Protein AF-A0A925XST5-F1 (afdb_monomer_lite)

Sequence (350 aa):
MLTAPPLGTVAAEIPPAPELFARYHQALQGLKLPGELRYTQQIQIVGWQEGIAVADFHFRTDGSWEANVIETDRFHRLESSQVTFVDHGDRLRMYSEYIEHPERLAPQVTIELDATPETYTAGRVERIELAGEPVYHLRLSPKRDGQLRELWLDTQTALPRRVRLSLSGVWGVANGTLDFQPLAGSNGEMYWLPLRTRMEIRMNFWIPLGFTRRVFNGPIDIGSRYSDYRTGADASAPLPTVPNVVNAPPVVGIPTPEQTQSPSASLGKPLELSISTQTSNSVLSDRIAQFNLTKPDLSDPKTHINIFTTLKLGGANLLLYTFRFNSKQTLVPLEPANTQGDAIKLFELK

Structure (mmCIF, N/CA/C/O backbone):
data_AF-A0A925XST5-F1
#
_entry.id   AF-A0A925XST5-F1
#
loop_
_atom_site.group_PDB
_atom_site.id
_atom_site.type_symbol
_atom_site.label_atom_id
_atom_site.label_alt_id
_atom_site.label_comp_id
_atom_site.label_asym_id
_atom_site.label_entity_id
_atom_site.label_seq_id
_atom_site.pdbx_PDB_ins_code
_atom_site.Cartn_x
_atom_site.Cartn_y
_atom_site.Cartn_z
_atom_site.occupancy
_atom_site.B_iso_or_equiv
_atom_site.auth_seq_id
_atom_site.auth_comp_id
_atom_site.auth_asym_id
_atom_site.auth_atom_id
_atom_site.pdbx_PDB_model_num
ATOM 1 N N . MET A 1 1 ? -37.401 20.414 49.412 1.00 38.25 1 MET A N 1
ATOM 2 C CA . MET A 1 1 ? -36.640 20.587 48.157 1.00 38.25 1 MET A CA 1
ATOM 3 C C . MET A 1 1 ? -35.493 19.592 48.177 1.00 38.25 1 MET A C 1
ATOM 5 O O . MET A 1 1 ? -34.597 19.751 48.990 1.00 38.25 1 MET A O 1
ATOM 9 N N . LEU A 1 2 ? -35.578 18.531 47.376 1.00 34.09 2 LEU A N 1
ATOM 10 C CA . LEU A 1 2 ? -34.502 17.555 47.183 1.00 34.09 2 LEU A CA 1
ATOM 11 C C . LEU A 1 2 ? -33.807 17.917 45.870 1.00 34.09 2 LEU A C 1
ATOM 13 O O . LEU A 1 2 ? -34.412 17.826 44.806 1.00 34.09 2 LEU A O 1
ATOM 17 N N . THR A 1 3 ? -32.573 18.399 45.958 1.00 40.25 3 THR A N 1
ATOM 18 C CA . THR A 1 3 ? -31.704 18.635 44.804 1.00 40.25 3 THR A CA 1
ATOM 19 C C . THR A 1 3 ? -31.235 17.293 44.256 1.00 40.25 3 THR A C 1
ATOM 21 O O . THR A 1 3 ? -30.593 16.526 44.972 1.00 40.25 3 THR A O 1
ATOM 24 N N . ALA A 1 4 ? -31.568 17.008 42.997 1.00 39.84 4 ALA A N 1
ATOM 25 C CA . ALA A 1 4 ? -30.997 15.886 42.264 1.00 39.84 4 ALA A CA 1
ATOM 26 C C . ALA A 1 4 ? -29.468 16.063 42.155 1.00 39.84 4 ALA A C 1
ATOM 28 O O . ALA A 1 4 ? -29.009 17.192 41.953 1.00 39.84 4 ALA A O 1
ATOM 29 N N . PRO A 1 5 ? -28.668 14.990 42.295 1.00 43.12 5 PRO A N 1
ATOM 30 C CA . PRO A 1 5 ? -27.233 15.078 42.077 1.00 43.12 5 PRO A CA 1
ATOM 31 C C . PRO A 1 5 ? -26.952 15.359 40.591 1.00 43.12 5 PRO A C 1
ATOM 33 O O . PRO A 1 5 ? -27.726 14.931 39.728 1.00 43.12 5 PRO A O 1
ATOM 36 N N . PRO A 1 6 ? -25.864 16.077 40.266 1.00 46.69 6 PRO A N 1
ATOM 37 C CA . PRO A 1 6 ? -25.480 16.296 38.881 1.00 46.69 6 PRO A CA 1
ATOM 38 C C . PRO A 1 6 ? -25.162 14.948 38.226 1.00 46.69 6 PRO A C 1
ATOM 40 O O . PRO A 1 6 ? -24.454 14.119 38.800 1.00 46.69 6 PRO A O 1
ATOM 43 N N . LEU A 1 7 ? -25.693 14.739 37.019 1.00 40.75 7 LEU A N 1
ATOM 44 C CA . LEU A 1 7 ? -25.276 13.675 36.110 1.00 40.75 7 LEU A CA 1
ATOM 45 C C . LEU A 1 7 ? -23.782 13.859 35.833 1.00 40.75 7 LEU A C 1
ATOM 47 O O . LEU A 1 7 ? -23.390 14.642 34.971 1.00 40.75 7 LEU A O 1
ATOM 51 N N . GLY A 1 8 ? -22.948 13.167 36.606 1.00 36.38 8 GLY A N 1
ATOM 52 C CA . GLY A 1 8 ? -21.546 13.002 36.278 1.00 36.38 8 GLY A CA 1
ATOM 53 C C . GLY A 1 8 ? -21.473 12.321 34.921 1.00 36.38 8 GLY A C 1
ATOM 54 O O . GLY A 1 8 ? -21.920 11.185 34.765 1.00 36.38 8 GLY A O 1
ATOM 55 N N . THR A 1 9 ? -20.938 13.022 33.929 1.00 38.44 9 THR A N 1
ATOM 56 C CA . THR A 1 9 ? -20.410 12.409 32.719 1.00 38.44 9 THR A CA 1
ATOM 57 C C . THR A 1 9 ? -19.349 11.411 33.163 1.00 38.44 9 THR A C 1
ATOM 59 O O . THR A 1 9 ? -18.224 11.784 33.490 1.00 38.44 9 THR A O 1
ATOM 62 N N . VAL A 1 10 ? -19.722 10.133 33.245 1.00 41.03 10 VAL A N 1
ATOM 63 C CA . VAL A 1 10 ? -18.762 9.045 33.417 1.00 41.03 10 VAL A CA 1
ATOM 64 C C . VAL A 1 10 ? -17.827 9.147 32.220 1.00 41.03 10 VAL A C 1
ATOM 66 O O . VAL A 1 10 ? -18.238 8.906 31.084 1.00 41.03 10 VAL A O 1
ATOM 69 N N . ALA A 1 11 ? -16.597 9.605 32.451 1.00 51.44 11 ALA A N 1
ATOM 70 C CA . ALA A 1 11 ? -15.561 9.554 31.437 1.00 51.44 11 ALA A CA 1
ATOM 71 C C . ALA A 1 11 ? -15.469 8.091 30.999 1.00 51.44 11 ALA A C 1
ATOM 73 O O . ALA A 1 11 ? -15.153 7.235 31.823 1.00 51.44 11 ALA A O 1
ATOM 74 N N . ALA A 1 12 ? -15.846 7.795 29.749 1.00 60.97 12 ALA A N 1
ATOM 75 C CA . ALA A 1 12 ? -15.831 6.421 29.265 1.00 60.97 12 ALA A CA 1
ATOM 76 C C . ALA A 1 12 ? -14.419 5.862 29.465 1.00 60.97 12 ALA A C 1
ATOM 78 O O . ALA A 1 12 ? -13.448 6.449 28.971 1.00 60.97 12 ALA A O 1
ATOM 79 N N . GLU A 1 13 ? -14.329 4.790 30.247 1.00 79.50 13 GLU A N 1
ATOM 80 C CA . GLU A 1 13 ? -13.072 4.166 30.633 1.00 79.50 13 GLU A CA 1
ATOM 81 C C . GLU A 1 13 ? -12.295 3.760 29.375 1.00 79.50 13 GLU A C 1
ATOM 83 O O . GLU A 1 13 ? -12.870 3.276 28.397 1.00 79.50 13 GLU A O 1
ATOM 88 N N . ILE A 1 14 ? -10.989 4.036 29.361 1.00 87.25 14 ILE A N 1
ATOM 89 C CA . ILE A 1 14 ? -10.125 3.665 28.239 1.00 87.25 14 ILE A CA 1
ATOM 90 C C . ILE A 1 14 ? -9.909 2.149 28.328 1.00 87.25 14 ILE A C 1
ATOM 92 O O . ILE A 1 14 ? -9.321 1.707 29.318 1.00 87.25 14 ILE A O 1
ATOM 96 N N . PRO A 1 15 ? -10.340 1.351 27.331 1.00 89.00 15 PRO A N 1
ATOM 97 C CA . PRO A 1 15 ? -10.184 -0.093 27.400 1.00 89.00 15 PRO A CA 1
ATOM 98 C C . PRO A 1 15 ? -8.699 -0.481 27.422 1.00 89.00 15 PRO A C 1
ATOM 100 O O . PRO A 1 15 ? -7.873 0.179 26.775 1.00 89.00 15 PRO A O 1
ATOM 103 N N . PRO A 1 16 ? -8.326 -1.553 28.138 1.00 90.44 16 PRO A N 1
ATOM 104 C CA . PRO A 1 16 ? -6.952 -2.027 28.160 1.00 90.44 16 PRO A CA 1
ATOM 105 C C . PRO A 1 16 ? -6.524 -2.535 26.774 1.00 90.44 16 PRO A C 1
ATOM 107 O O . PRO A 1 16 ? -7.324 -3.052 25.994 1.00 90.44 16 PRO A O 1
ATOM 110 N N . ALA A 1 17 ? -5.227 -2.434 26.467 1.00 91.06 17 ALA A N 1
ATOM 111 C CA . ALA A 1 17 ? -4.702 -2.772 25.141 1.00 91.06 17 ALA A CA 1
ATOM 112 C C . ALA A 1 17 ? -5.041 -4.195 24.635 1.00 91.06 17 ALA A C 1
ATOM 114 O O . ALA A 1 17 ? -5.360 -4.314 23.454 1.00 91.06 17 ALA A O 1
ATOM 115 N N . PRO A 1 18 ? -5.025 -5.267 25.460 1.00 91.62 18 PRO A N 1
ATOM 116 C CA . PRO A 1 18 ? -5.422 -6.602 25.001 1.00 91.62 18 PRO A CA 1
ATOM 117 C C . PRO A 1 18 ? -6.865 -6.668 24.488 1.00 91.62 18 PRO A C 1
ATOM 119 O O . PRO A 1 18 ? -7.131 -7.340 23.495 1.00 91.62 18 PRO A O 1
ATOM 122 N N . GLU A 1 19 ? -7.784 -5.938 25.124 1.00 92.75 19 GLU A N 1
ATOM 123 C CA . GLU A 1 19 ? -9.177 -5.857 24.678 1.00 92.75 19 GLU A CA 1
ATOM 124 C C . GLU A 1 19 ? -9.282 -5.108 23.343 1.00 92.75 19 GLU A C 1
ATOM 126 O O . GLU A 1 19 ? -9.975 -5.557 22.430 1.00 92.75 19 GLU A O 1
ATOM 131 N N . LEU A 1 20 ? -8.543 -4.002 23.188 1.00 93.56 20 LEU A N 1
ATOM 132 C CA . LEU A 1 20 ? -8.504 -3.256 21.927 1.00 93.56 20 LEU A CA 1
ATOM 133 C C . LEU A 1 20 ? -7.899 -4.069 20.785 1.00 93.56 20 LEU A C 1
ATOM 135 O O . LEU A 1 20 ? -8.430 -4.010 19.681 1.00 93.56 20 LEU A O 1
ATOM 139 N N . PHE A 1 21 ? -6.848 -4.855 21.035 1.00 94.44 21 PHE A N 1
ATOM 140 C CA . PHE A 1 21 ? -6.313 -5.775 20.031 1.00 94.44 21 PHE A CA 1
ATOM 141 C C . PHE A 1 21 ? -7.355 -6.806 19.596 1.00 94.44 21 PHE A C 1
ATOM 143 O O . PHE A 1 21 ? -7.518 -7.024 18.400 1.00 94.44 21 PHE A O 1
ATOM 150 N N . ALA A 1 22 ? -8.094 -7.406 20.536 1.00 94.06 22 ALA A N 1
ATOM 151 C CA . ALA A 1 22 ? -9.135 -8.378 20.204 1.00 94.06 22 ALA A CA 1
ATOM 152 C C . ALA A 1 22 ? -10.260 -7.748 19.363 1.00 94.06 22 ALA A C 1
ATOM 154 O O . ALA A 1 22 ? -10.636 -8.297 18.326 1.00 94.06 22 ALA A O 1
ATOM 155 N N . ARG A 1 23 ? -10.747 -6.564 19.763 1.00 95.12 23 ARG A N 1
ATOM 156 C CA . ARG A 1 23 ? -11.761 -5.807 19.009 1.00 95.12 23 ARG A CA 1
ATOM 157 C C . ARG A 1 23 ? -11.262 -5.416 17.617 1.00 95.12 23 ARG A C 1
ATOM 159 O O . ARG A 1 23 ? -11.993 -5.585 16.647 1.00 95.12 23 ARG A O 1
ATOM 166 N N . TYR A 1 24 ? -10.027 -4.927 17.517 1.00 94.69 24 TYR A N 1
ATOM 167 C CA . TYR A 1 24 ? -9.393 -4.542 16.256 1.00 94.69 24 TYR A CA 1
ATOM 168 C C . TYR A 1 24 ? -9.246 -5.725 15.302 1.00 94.69 24 TYR A C 1
ATOM 170 O O . TYR A 1 24 ? -9.678 -5.646 14.155 1.00 94.69 24 TYR A O 1
ATOM 178 N N . HIS A 1 25 ? -8.680 -6.831 15.788 1.00 93.19 25 HIS A N 1
ATOM 179 C CA . HIS A 1 25 ? -8.493 -8.045 15.004 1.00 93.19 25 HIS A CA 1
ATOM 180 C C . HIS A 1 25 ? -9.837 -8.560 14.479 1.00 93.19 25 HIS A C 1
ATOM 182 O O . HIS A 1 25 ? -9.991 -8.782 13.281 1.00 93.19 25 HIS A O 1
ATOM 188 N N . GLN A 1 26 ? -10.851 -8.655 15.345 1.00 92.75 26 GLN A N 1
ATOM 189 C CA . GLN A 1 26 ? -12.195 -9.059 14.936 1.00 92.75 26 GLN A CA 1
ATOM 190 C C . GLN A 1 26 ? -12.791 -8.115 13.879 1.00 92.75 26 GLN A C 1
ATOM 192 O O . GLN A 1 26 ? -13.367 -8.583 12.896 1.00 92.75 26 GLN A O 1
ATOM 197 N N . ALA A 1 27 ? -12.642 -6.799 14.058 1.00 92.25 27 ALA A N 1
ATOM 198 C CA . ALA A 1 27 ? -13.142 -5.807 13.112 1.00 92.25 27 ALA A CA 1
ATOM 199 C C . ALA A 1 27 ? -12.448 -5.918 11.744 1.00 92.25 27 ALA A C 1
ATOM 201 O O . ALA A 1 27 ? -13.127 -5.914 10.718 1.00 92.25 27 ALA A O 1
ATOM 202 N N . LEU A 1 28 ? -11.120 -6.088 11.719 1.00 91.00 28 LEU A N 1
ATOM 203 C CA . LEU A 1 28 ? -10.352 -6.295 10.489 1.00 91.00 28 LEU A CA 1
ATOM 204 C C . LEU A 1 28 ? -10.748 -7.579 9.754 1.00 91.00 28 LEU A C 1
ATOM 206 O O . LEU A 1 28 ? -10.912 -7.546 8.537 1.00 91.00 28 LEU A O 1
ATOM 210 N N . GLN A 1 29 ? -10.914 -8.696 10.468 1.00 89.19 29 GLN A N 1
ATOM 211 C CA . GLN A 1 29 ? -11.327 -9.972 9.868 1.00 89.19 29 GLN A CA 1
ATOM 212 C C . GLN A 1 29 ? -12.753 -9.907 9.295 1.00 89.19 29 GLN A C 1
ATOM 214 O O . GLN A 1 29 ? -13.080 -10.624 8.352 1.00 89.19 29 GLN A O 1
ATOM 219 N N . GLY A 1 30 ? -13.597 -9.023 9.838 1.00 87.00 30 GLY A N 1
ATOM 220 C CA . GLY A 1 30 ? -14.940 -8.751 9.330 1.00 87.00 30 GLY A CA 1
ATOM 221 C C . GLY A 1 30 ? -14.990 -7.860 8.084 1.00 87.00 30 GLY A C 1
ATOM 222 O O . GLY A 1 30 ? -16.061 -7.740 7.483 1.00 87.00 30 GLY A O 1
ATOM 223 N N . LEU A 1 31 ? -13.874 -7.236 7.680 1.00 85.25 31 LEU A N 1
ATOM 224 C CA . LEU A 1 31 ? -13.846 -6.380 6.497 1.00 85.25 31 LEU A CA 1
ATOM 225 C C . LEU A 1 31 ? -14.040 -7.202 5.225 1.00 85.25 31 LEU A C 1
ATOM 227 O O . LEU A 1 31 ? -13.347 -8.186 4.965 1.00 85.25 31 LEU A O 1
ATOM 231 N N . LYS A 1 32 ? -14.968 -6.736 4.395 1.00 77.19 32 LYS A N 1
ATOM 232 C CA . LYS A 1 32 ? -15.167 -7.225 3.033 1.00 77.19 32 LYS A CA 1
ATOM 233 C C . LYS A 1 32 ? -14.679 -6.171 2.054 1.00 77.19 32 LYS A C 1
ATOM 235 O O . LYS A 1 32 ? -14.820 -4.976 2.310 1.00 77.19 32 LYS A O 1
ATOM 240 N N . LEU A 1 33 ? -14.150 -6.617 0.921 1.00 73.81 33 LEU A N 1
ATOM 241 C CA . LEU A 1 33 ? -14.012 -5.747 -0.239 1.00 73.81 33 LEU A CA 1
ATOM 242 C C . LEU A 1 33 ? -15.322 -5.745 -1.040 1.00 73.81 33 LEU A C 1
ATOM 244 O O . LEU A 1 33 ? -16.010 -6.771 -1.078 1.00 73.81 33 LEU A O 1
ATOM 248 N N . PRO A 1 34 ? -15.666 -4.624 -1.695 1.00 71.56 34 PRO A N 1
ATOM 249 C CA . PRO A 1 34 ? -16.713 -4.606 -2.712 1.00 71.56 34 PRO A CA 1
ATOM 250 C C . PRO A 1 34 ? -16.414 -5.655 -3.794 1.00 71.56 34 PRO A C 1
ATOM 252 O O . PRO A 1 34 ? -15.260 -5.814 -4.189 1.00 71.56 34 PRO A O 1
ATOM 255 N N . GLY A 1 35 ? -17.434 -6.377 -4.272 1.00 71.94 35 GLY A N 1
ATOM 256 C CA . GLY A 1 35 ? -17.240 -7.469 -5.240 1.00 71.94 35 GLY A CA 1
ATOM 257 C C . GLY A 1 35 ? -16.677 -7.013 -6.594 1.00 71.94 35 GLY A C 1
ATOM 258 O O . GLY A 1 35 ? -15.816 -7.680 -7.157 1.00 71.94 35 GLY A O 1
ATOM 259 N N . GLU A 1 36 ? -17.136 -5.865 -7.094 1.00 77.75 36 GLU A N 1
ATOM 260 C CA . GLU A 1 36 ? -16.488 -5.120 -8.179 1.00 77.75 36 GLU A CA 1
ATOM 261 C C . GLU A 1 36 ? -16.188 -3.722 -7.652 1.00 77.75 36 GLU A C 1
ATOM 263 O O . GLU A 1 36 ? -17.041 -3.097 -7.018 1.00 77.75 36 GLU A O 1
ATOM 268 N N . LEU A 1 37 ? -14.975 -3.236 -7.896 1.00 79.00 37 LEU A N 1
ATOM 269 C CA . LEU A 1 37 ? -14.512 -1.973 -7.337 1.00 79.00 37 LEU A CA 1
ATOM 270 C C . LEU A 1 37 ? -13.886 -1.123 -8.429 1.00 79.00 37 LEU A C 1
ATOM 272 O O . LEU A 1 37 ? -12.978 -1.565 -9.137 1.00 79.00 37 LEU A O 1
ATOM 276 N N . ARG A 1 38 ? -14.346 0.124 -8.523 1.00 84.56 38 ARG A N 1
ATOM 277 C CA . ARG A 1 38 ? -13.662 1.167 -9.277 1.00 84.56 38 ARG A CA 1
ATOM 278 C C . ARG A 1 38 ? -13.121 2.205 -8.329 1.00 84.56 38 ARG A C 1
ATOM 280 O O . ARG A 1 38 ? -13.807 2.625 -7.397 1.00 84.56 38 ARG A O 1
ATOM 287 N N . TYR A 1 39 ? -11.900 2.642 -8.580 1.00 85.19 39 TYR A N 1
ATOM 288 C CA . TYR A 1 39 ? -11.380 3.793 -7.872 1.00 85.19 39 TYR A CA 1
ATOM 289 C C . TYR A 1 39 ? -10.418 4.582 -8.742 1.00 85.19 39 TYR A C 1
ATOM 291 O O . TYR A 1 39 ? -9.704 4.032 -9.576 1.00 85.19 39 TYR A O 1
ATOM 299 N N . THR A 1 40 ? -10.398 5.883 -8.505 1.00 86.88 40 THR A N 1
ATOM 300 C CA . THR A 1 40 ? -9.465 6.823 -9.114 1.00 86.88 40 THR A CA 1
ATOM 301 C C . THR A 1 40 ? -8.439 7.220 -8.062 1.00 86.88 40 THR A C 1
ATOM 303 O O . THR A 1 40 ? -8.814 7.582 -6.945 1.00 86.88 40 THR A O 1
ATOM 306 N N . GLN A 1 41 ? -7.156 7.190 -8.409 1.00 88.44 41 GLN A N 1
ATOM 307 C CA . GLN A 1 41 ? -6.080 7.739 -7.582 1.00 88.44 41 GLN A CA 1
ATOM 308 C C . GLN A 1 41 ? -5.492 8.967 -8.250 1.00 88.44 41 GLN A C 1
ATOM 310 O O . GLN A 1 41 ? -5.178 8.927 -9.434 1.00 88.44 41 GLN A O 1
ATOM 315 N N . GLN A 1 42 ? -5.301 10.028 -7.476 1.00 89.12 42 GLN A N 1
ATOM 316 C CA . GLN A 1 42 ? -4.419 11.129 -7.823 1.00 89.12 42 GLN A CA 1
ATOM 317 C C . GLN A 1 42 ? -3.155 11.005 -6.981 1.00 89.12 42 GLN A C 1
ATOM 319 O O . GLN A 1 42 ? -3.210 10.986 -5.752 1.00 89.12 42 GLN A O 1
ATOM 324 N N . ILE A 1 43 ? -2.018 10.930 -7.653 1.00 87.25 43 ILE A N 1
ATOM 325 C CA . ILE A 1 43 ? -0.704 10.748 -7.052 1.00 87.25 43 ILE A CA 1
ATOM 326 C C . ILE A 1 43 ? 0.088 12.019 -7.307 1.00 87.25 43 ILE A C 1
ATOM 328 O O . ILE A 1 43 ? 0.228 12.433 -8.456 1.00 87.25 43 ILE A O 1
ATOM 332 N N . GLN A 1 44 ? 0.623 12.616 -6.250 1.00 85.88 44 GLN A N 1
ATOM 333 C CA . GLN A 1 44 ? 1.625 13.666 -6.323 1.00 85.88 44 GLN A CA 1
ATOM 334 C C . GLN A 1 44 ? 2.947 13.118 -5.802 1.00 85.88 44 GLN A C 1
ATOM 336 O O . GLN A 1 44 ? 3.033 12.593 -4.690 1.00 85.88 44 GLN A O 1
ATOM 341 N N . ILE A 1 45 ? 3.981 13.269 -6.616 1.00 78.31 45 ILE A N 1
ATOM 342 C CA . ILE A 1 45 ? 5.348 12.894 -6.275 1.00 78.31 45 ILE A CA 1
ATOM 343 C C . ILE A 1 45 ? 6.135 14.191 -6.170 1.00 78.31 45 ILE A C 1
ATOM 345 O O . ILE A 1 45 ? 6.046 15.039 -7.062 1.00 78.31 45 ILE A O 1
ATOM 349 N N . VAL A 1 46 ? 6.865 14.357 -5.073 1.00 74.44 46 VAL A N 1
ATOM 350 C CA . VAL A 1 46 ? 7.776 15.483 -4.866 1.00 74.44 46 VAL A CA 1
ATOM 351 C C . VAL A 1 46 ? 9.141 14.925 -4.468 1.00 74.44 46 VAL A C 1
ATOM 353 O O . VAL A 1 46 ? 9.249 13.857 -3.866 1.00 74.44 46 VAL A O 1
ATOM 356 N N . GLY A 1 47 ? 10.203 15.643 -4.821 1.00 71.44 47 GLY A N 1
ATOM 357 C CA . GLY A 1 47 ? 11.576 15.241 -4.556 1.00 71.44 47 GLY A CA 1
ATOM 358 C C . GLY A 1 47 ? 12.325 15.049 -5.860 1.00 71.44 47 GLY A C 1
ATOM 359 O O . GLY A 1 47 ? 12.342 15.930 -6.711 1.00 71.44 47 GLY A O 1
ATOM 360 N N . TRP A 1 48 ? 12.981 13.904 -6.013 1.00 58.62 48 TRP A N 1
ATOM 361 C CA . TRP A 1 48 ? 13.840 13.681 -7.171 1.00 58.62 48 TRP A CA 1
ATOM 362 C C . TRP A 1 48 ? 13.067 13.638 -8.498 1.00 58.62 48 TRP A C 1
ATOM 364 O O . TRP A 1 48 ? 13.513 14.228 -9.480 1.00 58.62 48 TRP A O 1
ATOM 374 N N . GLN A 1 49 ? 11.890 13.006 -8.485 1.00 69.00 49 GLN A N 1
ATOM 375 C CA . GLN A 1 49 ? 10.920 13.013 -9.574 1.00 69.00 49 GLN A CA 1
ATOM 376 C C . GLN A 1 49 ? 9.702 13.802 -9.118 1.00 69.00 49 GLN A C 1
ATOM 378 O O . GLN A 1 49 ? 9.104 13.469 -8.099 1.00 69.00 49 GLN A O 1
ATOM 383 N N . GLU A 1 50 ? 9.330 14.822 -9.883 1.00 76.69 50 GLU A N 1
ATOM 384 C CA . GLU A 1 50 ? 8.122 15.597 -9.630 1.00 76.69 50 GLU A CA 1
ATOM 385 C C . GLU A 1 50 ? 7.090 15.302 -10.709 1.00 76.69 50 GLU A C 1
ATOM 387 O O . GLU A 1 50 ? 7.412 15.222 -11.898 1.00 76.69 50 GLU A O 1
ATOM 392 N N . GLY A 1 51 ? 5.844 15.110 -10.296 1.00 78.12 51 GLY A N 1
ATOM 393 C CA . GLY A 1 51 ? 4.771 14.829 -11.235 1.00 78.12 51 GLY A CA 1
ATOM 394 C C . GLY A 1 51 ? 3.439 14.581 -10.558 1.00 78.12 51 GLY A C 1
ATOM 395 O O . GLY A 1 51 ? 3.366 14.275 -9.365 1.00 78.12 51 GLY A O 1
ATOM 396 N N . ILE A 1 52 ? 2.388 14.712 -11.361 1.00 83.31 52 ILE A N 1
ATOM 397 C CA . ILE A 1 52 ? 1.040 14.303 -10.995 1.00 83.31 52 ILE A CA 1
ATOM 398 C C . ILE A 1 52 ? 0.635 13.180 -11.941 1.00 83.31 52 ILE A C 1
ATOM 400 O O . ILE A 1 52 ? 0.701 13.335 -13.163 1.00 83.31 52 ILE A O 1
ATOM 404 N N . ALA A 1 53 ? 0.219 12.060 -11.361 1.00 85.44 53 ALA A N 1
ATOM 405 C CA . ALA A 1 53 ? -0.379 10.956 -12.089 1.00 85.44 53 ALA A CA 1
ATOM 406 C C . ALA A 1 53 ? -1.827 10.770 -11.638 1.00 85.44 53 ALA A C 1
ATOM 408 O O . ALA A 1 53 ? -2.141 10.925 -10.456 1.00 85.44 53 ALA A O 1
ATOM 409 N N . VAL A 1 54 ? -2.703 10.423 -12.573 1.00 87.81 54 VAL A N 1
ATOM 410 C CA . VAL A 1 54 ? -4.069 9.995 -12.279 1.00 87.81 54 VAL A CA 1
ATOM 411 C C . VAL A 1 54 ? -4.250 8.591 -12.821 1.00 87.81 54 VAL A C 1
ATOM 413 O O . VAL A 1 54 ? -3.926 8.333 -13.976 1.00 87.81 54 VAL A O 1
ATOM 416 N N . ALA A 1 55 ? -4.735 7.680 -11.988 1.00 88.12 55 ALA A N 1
ATOM 417 C CA . ALA A 1 55 ? -4.919 6.288 -12.357 1.00 88.12 55 ALA A CA 1
ATOM 418 C C . ALA A 1 55 ? -6.335 5.818 -12.019 1.00 88.12 55 ALA A C 1
ATOM 420 O O . ALA A 1 55 ? -6.743 5.862 -10.858 1.00 88.12 55 ALA A O 1
ATOM 421 N N . ASP A 1 56 ? -7.063 5.355 -13.031 1.00 88.88 56 ASP A N 1
ATOM 422 C CA . ASP A 1 56 ? -8.399 4.779 -12.890 1.00 88.88 56 ASP A CA 1
ATOM 423 C C . ASP A 1 56 ? -8.309 3.259 -12.901 1.00 88.88 56 ASP A C 1
ATOM 425 O O . ASP A 1 56 ? -7.974 2.658 -13.923 1.00 88.88 56 ASP A O 1
ATOM 429 N N . PHE A 1 57 ? -8.629 2.647 -11.766 1.00 88.69 57 PHE A N 1
ATOM 430 C CA . PHE A 1 57 ? -8.608 1.208 -11.571 1.00 88.69 57 PHE A CA 1
ATOM 431 C C . PHE A 1 57 ? -9.993 0.596 -11.671 1.00 88.69 57 PHE A C 1
ATOM 433 O O . PHE A 1 57 ? -10.987 1.155 -11.198 1.00 88.69 57 PHE A O 1
ATOM 440 N N . HIS A 1 58 ? -10.027 -0.615 -12.210 1.00 87.81 58 HIS A N 1
ATOM 441 C CA . HIS A 1 58 ? -11.216 -1.439 -12.294 1.00 87.81 58 HIS A CA 1
ATOM 442 C C . HIS A 1 58 ? -10.871 -2.884 -11.922 1.00 87.81 58 HIS A C 1
ATOM 444 O O . HIS A 1 58 ? -10.122 -3.551 -12.635 1.00 87.81 58 HIS A O 1
ATOM 450 N N . PHE A 1 59 ? -11.427 -3.347 -10.801 1.00 84.06 59 PHE A N 1
ATOM 451 C CA . PHE A 1 59 ? -11.296 -4.713 -10.292 1.00 84.06 59 PHE A CA 1
ATOM 452 C C . PHE A 1 59 ? -12.557 -5.508 -10.580 1.00 84.06 59 PHE A C 1
ATOM 454 O O . PHE A 1 59 ? -13.672 -5.031 -10.341 1.00 84.06 59 PHE A O 1
ATOM 461 N N . ARG A 1 60 ? -12.359 -6.735 -11.052 1.00 83.00 60 ARG A N 1
ATOM 462 C CA . ARG A 1 60 ? -13.424 -7.672 -11.400 1.00 83.00 60 ARG A CA 1
ATOM 463 C C . ARG A 1 60 ? -13.487 -8.813 -10.390 1.00 83.00 60 ARG A C 1
ATOM 465 O O . ARG A 1 60 ? -12.516 -9.112 -9.695 1.00 83.00 60 ARG A O 1
ATOM 472 N N . THR A 1 61 ? -14.628 -9.491 -10.344 1.00 79.31 61 THR A N 1
ATOM 473 C CA . THR A 1 61 ? -14.875 -10.609 -9.416 1.00 79.31 61 THR A CA 1
ATOM 474 C C . THR A 1 61 ? -13.961 -11.813 -9.639 1.00 79.31 61 THR A C 1
ATOM 476 O O . THR A 1 61 ? -13.775 -12.614 -8.729 1.00 79.31 61 THR A O 1
ATOM 479 N N . ASP A 1 62 ? -13.406 -11.964 -10.844 1.00 83.19 62 ASP A N 1
ATOM 480 C CA . ASP A 1 62 ? -12.444 -13.018 -11.188 1.00 83.19 62 ASP A CA 1
ATOM 481 C C . ASP A 1 62 ? -11.015 -12.717 -10.693 1.00 83.19 62 ASP A C 1
ATOM 483 O O . ASP A 1 62 ? -10.097 -13.500 -10.934 1.00 83.19 62 ASP A O 1
ATOM 487 N N . GLY A 1 63 ? -10.817 -11.588 -10.003 1.00 79.56 63 GLY A N 1
ATOM 488 C CA . GLY A 1 63 ? -9.520 -11.125 -9.514 1.00 79.56 63 GLY A CA 1
ATOM 489 C C . GLY A 1 63 ? -8.676 -10.412 -10.572 1.00 79.56 63 GLY A C 1
ATOM 490 O O . GLY A 1 63 ? -7.601 -9.905 -10.242 1.00 79.56 63 GLY A O 1
ATOM 491 N N . SER A 1 64 ? -9.141 -10.334 -11.824 1.00 87.81 64 SER A N 1
ATOM 492 C CA . SER A 1 64 ? -8.484 -9.532 -12.851 1.00 87.81 64 SER A CA 1
ATOM 493 C C . SER A 1 64 ? -8.699 -8.042 -12.602 1.00 87.81 64 SER A C 1
ATOM 495 O O . SER A 1 64 ? -9.702 -7.607 -12.023 1.00 87.81 64 SER A O 1
ATOM 497 N N . TRP A 1 65 ? -7.750 -7.241 -13.073 1.00 89.56 65 TRP A N 1
ATOM 498 C CA . TRP A 1 65 ? -7.841 -5.793 -12.981 1.00 89.56 65 TRP A CA 1
ATOM 499 C C . TRP A 1 65 ? -7.235 -5.112 -14.201 1.00 89.56 65 TRP A C 1
ATOM 501 O O . TRP A 1 65 ? -6.381 -5.664 -14.899 1.00 89.56 65 TRP A O 1
ATOM 511 N N . GLU A 1 66 ? -7.697 -3.894 -14.446 1.00 91.88 66 GLU A N 1
ATOM 512 C CA . GLU A 1 66 ? -7.118 -2.969 -15.413 1.00 91.88 66 GLU A CA 1
ATOM 513 C C . GLU A 1 66 ? -6.967 -1.586 -14.780 1.00 91.88 66 GLU A C 1
ATOM 515 O O . GLU A 1 66 ? -7.758 -1.197 -13.916 1.00 91.88 66 GLU A O 1
ATOM 520 N N . ALA A 1 67 ? -5.943 -0.857 -15.206 1.00 90.75 67 ALA A N 1
ATOM 521 C CA . ALA A 1 67 ? -5.680 0.501 -14.775 1.00 90.75 67 ALA A CA 1
ATOM 522 C C . ALA A 1 67 ? -5.345 1.383 -15.975 1.00 90.75 67 ALA A C 1
ATOM 524 O O . ALA A 1 67 ? -4.455 1.061 -16.764 1.00 90.75 67 ALA A O 1
ATOM 525 N N . ASN A 1 68 ? -6.036 2.509 -16.094 1.00 90.44 68 ASN A N 1
ATOM 526 C CA . ASN A 1 68 ? -5.715 3.549 -17.062 1.00 90.44 68 ASN A CA 1
ATOM 527 C C . ASN A 1 68 ? -4.943 4.647 -16.339 1.00 90.44 68 ASN A C 1
ATOM 529 O O . ASN A 1 68 ? -5.500 5.303 -15.463 1.00 90.44 68 ASN A O 1
ATOM 533 N N . VAL A 1 69 ? -3.671 4.827 -16.684 1.00 88.81 69 VAL A N 1
ATOM 534 C CA . VAL A 1 69 ? -2.764 5.752 -16.000 1.00 88.81 69 VAL A CA 1
ATOM 535 C C . VAL A 1 69 ? -2.411 6.910 -16.928 1.00 88.81 69 VAL A C 1
ATOM 537 O O . VAL A 1 69 ? -1.926 6.718 -18.047 1.00 88.81 69 VAL A O 1
ATOM 540 N N . ILE A 1 70 ? -2.644 8.121 -16.435 1.00 86.44 70 ILE A N 1
ATOM 541 C CA . ILE A 1 70 ? -2.314 9.388 -17.078 1.00 86.44 70 ILE A CA 1
ATOM 542 C C . ILE A 1 70 ? -1.207 10.049 -16.263 1.00 86.44 70 ILE A C 1
ATOM 544 O O . ILE A 1 70 ? -1.401 10.369 -15.094 1.00 86.44 70 ILE A O 1
ATOM 548 N N . GLU A 1 71 ? -0.055 10.273 -16.881 1.00 80.88 71 GLU A N 1
ATOM 549 C CA . GLU A 1 71 ? 1.092 10.964 -16.286 1.00 80.88 71 GLU A CA 1
ATOM 550 C C . GLU A 1 71 ? 1.406 12.185 -17.136 1.00 80.88 71 GLU A C 1
ATOM 552 O O . GLU A 1 71 ? 1.932 12.044 -18.241 1.00 80.88 71 GLU A O 1
ATOM 557 N N . THR A 1 72 ? 1.079 13.378 -16.639 1.00 74.31 72 THR A N 1
ATOM 558 C CA . THR A 1 72 ? 1.220 14.629 -17.400 1.00 74.31 72 THR A CA 1
ATOM 559 C C . THR A 1 72 ? 0.471 14.567 -18.746 1.00 74.31 72 THR A C 1
ATOM 561 O O . THR A 1 72 ? -0.740 14.767 -18.774 1.00 74.31 72 THR A O 1
ATOM 564 N N . ASP A 1 73 ? 1.160 14.271 -19.853 1.00 71.69 73 ASP A N 1
ATOM 565 C CA . ASP A 1 73 ? 0.648 14.172 -21.226 1.00 71.69 73 ASP A CA 1
ATOM 566 C C . ASP A 1 73 ? 0.608 12.729 -21.769 1.00 71.69 73 ASP A C 1
ATOM 568 O O . ASP A 1 73 ? 0.197 12.496 -22.908 1.00 71.69 73 ASP A O 1
ATOM 572 N N . ARG A 1 74 ? 1.035 11.740 -20.976 1.00 77.88 74 ARG A N 1
ATOM 573 C CA . ARG A 1 74 ? 1.157 10.343 -21.408 1.00 77.88 74 ARG A CA 1
ATOM 574 C C . ARG A 1 74 ? 0.050 9.482 -20.840 1.00 77.88 74 ARG A C 1
ATOM 576 O O . ARG A 1 74 ? -0.146 9.419 -19.632 1.00 77.88 74 ARG A O 1
ATOM 583 N N . PHE A 1 75 ? -0.591 8.734 -21.727 1.00 83.56 75 PHE A N 1
ATOM 584 C CA . PHE A 1 75 ? -1.558 7.704 -21.383 1.00 83.56 75 PHE A CA 1
ATOM 585 C C . PHE A 1 75 ? -0.934 6.319 -21.543 1.00 83.56 75 PHE A C 1
ATOM 587 O O . PHE A 1 75 ? -0.283 6.038 -22.552 1.00 83.56 75 PHE A O 1
ATOM 594 N N . HIS A 1 76 ? -1.156 5.439 -20.574 1.00 85.69 76 HIS A N 1
ATOM 595 C CA . HIS A 1 76 ? -0.850 4.023 -20.717 1.00 85.69 76 HIS A CA 1
ATOM 596 C C . HIS A 1 76 ? -1.819 3.163 -19.910 1.00 85.69 76 HIS A C 1
ATOM 598 O O . HIS A 1 76 ? -2.368 3.587 -18.895 1.00 85.69 76 HIS A O 1
ATOM 604 N N . ARG A 1 77 ? -2.027 1.938 -20.389 1.00 89.25 77 ARG A N 1
ATOM 605 C CA . ARG A 1 77 ? -2.919 0.956 -19.779 1.00 89.25 77 ARG A CA 1
ATOM 606 C C . ARG A 1 77 ? -2.094 -0.166 -19.164 1.00 89.25 77 ARG A C 1
ATOM 608 O O . ARG A 1 77 ? -1.152 -0.643 -19.792 1.00 89.25 77 ARG A O 1
ATOM 615 N N . LEU A 1 78 ? -2.453 -0.563 -17.950 1.00 89.44 78 LEU A N 1
ATOM 616 C CA . LEU A 1 78 ? -1.886 -1.695 -17.223 1.00 89.44 78 LEU A CA 1
ATOM 617 C C . LEU A 1 78 ? -2.990 -2.717 -16.978 1.00 89.44 78 LEU A C 1
ATOM 619 O O . LEU A 1 78 ? -4.133 -2.348 -16.713 1.00 89.44 78 LEU A O 1
ATOM 623 N N . GLU A 1 79 ? -2.658 -3.997 -17.057 1.00 91.56 79 GLU A N 1
ATOM 624 C CA . GLU A 1 79 ? -3.615 -5.084 -16.863 1.00 91.56 79 GLU A CA 1
ATOM 625 C C . GLU A 1 79 ? -2.959 -6.229 -16.112 1.00 91.56 79 GLU A C 1
ATOM 627 O O . GLU A 1 79 ? -1.797 -6.541 -16.359 1.00 91.56 79 GLU A O 1
ATOM 632 N N . SER A 1 80 ? -3.721 -6.918 -15.263 1.00 89.81 80 SER A N 1
ATOM 633 C CA . SER A 1 80 ? -3.223 -8.034 -14.450 1.00 89.81 80 SER A CA 1
ATOM 634 C C . SER A 1 80 ? -2.543 -9.153 -15.251 1.00 89.81 80 SER A C 1
ATOM 636 O O . SER A 1 80 ? -1.699 -9.856 -14.712 1.00 89.81 80 SER A O 1
ATOM 638 N N . SER A 1 81 ? -2.897 -9.334 -16.526 1.00 90.12 81 SER A N 1
ATOM 639 C CA . SER A 1 81 ? -2.299 -10.325 -17.434 1.00 90.12 81 SER A CA 1
ATOM 640 C C . SER A 1 81 ? -0.936 -9.909 -18.000 1.00 90.12 81 SER A C 1
ATOM 642 O O . SER A 1 81 ? -0.215 -10.748 -18.537 1.00 90.12 81 SER A O 1
ATOM 644 N N . GLN A 1 82 ? -0.590 -8.623 -17.910 1.00 87.81 82 GLN A N 1
ATOM 645 C CA . GLN A 1 82 ? 0.612 -8.033 -18.501 1.00 87.81 82 GLN A CA 1
ATOM 646 C C . GLN A 1 82 ? 1.667 -7.658 -17.459 1.00 87.81 82 GLN A C 1
ATOM 648 O O . GLN A 1 82 ? 2.760 -7.250 -17.838 1.00 87.81 82 GLN A O 1
ATOM 653 N N . VAL A 1 83 ? 1.359 -7.789 -16.167 1.00 88.81 83 VAL A N 1
ATOM 654 C CA . VAL A 1 83 ? 2.272 -7.433 -15.076 1.00 88.81 83 VAL A CA 1
ATOM 655 C C . VAL A 1 83 ? 2.583 -8.632 -14.194 1.00 88.81 83 VAL A C 1
ATOM 657 O O . VAL A 1 83 ? 1.705 -9.380 -13.769 1.00 88.81 83 VAL A O 1
ATOM 660 N N . THR A 1 84 ? 3.861 -8.764 -13.873 1.00 89.06 84 THR A N 1
ATOM 661 C CA . THR A 1 84 ? 4.429 -9.753 -12.972 1.00 89.06 84 THR A CA 1
ATOM 662 C C . THR A 1 84 ? 4.731 -9.073 -11.645 1.00 89.06 84 THR A C 1
ATOM 664 O O . THR A 1 84 ? 5.685 -8.298 -11.527 1.00 89.06 84 THR A O 1
ATOM 667 N N . PHE A 1 85 ? 3.926 -9.377 -10.626 1.00 87.88 85 PHE A N 1
ATOM 668 C CA . PHE A 1 85 ? 4.197 -8.904 -9.275 1.00 87.88 85 PHE A CA 1
ATOM 669 C C . PHE A 1 85 ? 5.406 -9.610 -8.672 1.00 87.88 85 PHE A C 1
ATOM 671 O O . PHE A 1 85 ? 5.487 -10.841 -8.686 1.00 87.88 85 PHE A O 1
ATOM 678 N N . VAL A 1 86 ? 6.316 -8.826 -8.096 1.00 83.56 86 VAL A N 1
ATOM 679 C CA . VAL A 1 86 ? 7.498 -9.352 -7.407 1.00 83.56 86 VAL A CA 1
ATOM 680 C C . VAL A 1 86 ? 7.647 -8.693 -6.041 1.00 83.56 86 VAL A C 1
ATOM 682 O O . VAL A 1 86 ? 7.608 -7.467 -5.921 1.00 83.56 86 VAL A O 1
ATOM 685 N N . ASP A 1 87 ? 7.790 -9.513 -5.004 1.00 77.94 87 ASP A N 1
ATOM 686 C CA . ASP A 1 87 ? 7.995 -9.068 -3.626 1.00 77.94 87 ASP A CA 1
ATOM 687 C C . ASP A 1 87 ? 9.484 -9.047 -3.235 1.00 77.94 87 ASP A C 1
ATOM 689 O O . ASP A 1 87 ? 10.358 -9.501 -3.975 1.00 77.94 87 ASP A O 1
ATOM 693 N N . HIS A 1 88 ? 9.784 -8.496 -2.052 1.00 68.81 88 HIS A N 1
ATOM 694 C CA . HIS A 1 88 ? 11.154 -8.410 -1.524 1.00 68.81 88 HIS A CA 1
ATOM 695 C C . HIS A 1 88 ? 11.829 -9.774 -1.330 1.00 68.81 88 HIS A C 1
ATOM 697 O O . HIS A 1 88 ? 13.058 -9.858 -1.422 1.00 68.81 88 HIS A O 1
ATOM 703 N N . GLY A 1 89 ? 11.053 -10.817 -1.032 1.00 69.44 89 GLY A N 1
ATOM 704 C CA . GLY A 1 89 ? 11.556 -12.170 -0.819 1.00 69.44 89 GLY A CA 1
ATOM 705 C C . GLY A 1 89 ? 12.072 -12.805 -2.109 1.00 69.44 89 GLY A C 1
ATOM 706 O O . GLY A 1 89 ? 13.022 -13.585 -2.059 1.00 69.44 89 GLY A O 1
ATOM 707 N N . ASP A 1 90 ? 11.529 -12.412 -3.262 1.00 77.62 90 ASP A N 1
ATOM 708 C CA . ASP A 1 90 ? 11.835 -13.006 -4.565 1.00 77.62 90 ASP A CA 1
ATOM 709 C C . ASP A 1 90 ? 12.745 -12.130 -5.449 1.00 77.62 90 ASP A C 1
ATOM 711 O O . ASP A 1 90 ? 12.457 -11.781 -6.600 1.00 77.62 90 ASP A O 1
ATOM 715 N N . ARG A 1 91 ? 13.913 -11.765 -4.904 1.00 70.56 91 ARG A N 1
ATOM 716 C CA . ARG A 1 91 ? 14.905 -10.942 -5.623 1.00 70.56 91 ARG A CA 1
ATOM 717 C C . ARG A 1 91 ? 15.397 -11.594 -6.916 1.00 70.56 91 ARG A C 1
ATOM 719 O O . ARG A 1 91 ? 15.720 -10.885 -7.865 1.00 70.56 91 ARG A O 1
ATOM 726 N N . LEU A 1 92 ? 15.481 -12.925 -6.959 1.00 71.88 92 LEU A N 1
ATOM 727 C CA . LEU A 1 92 ? 15.927 -13.647 -8.150 1.00 71.88 92 LEU A CA 1
ATOM 728 C C . LEU A 1 92 ? 14.941 -13.460 -9.307 1.00 71.88 92 LEU A C 1
ATOM 730 O O . LEU A 1 92 ? 15.366 -13.149 -10.425 1.00 71.88 92 LEU A O 1
ATOM 734 N N . ARG A 1 93 ? 13.637 -13.605 -9.042 1.00 80.69 93 ARG A N 1
ATOM 735 C CA . ARG A 1 93 ? 12.595 -13.348 -10.037 1.00 80.69 93 ARG A CA 1
ATOM 736 C C . ARG A 1 93 ? 12.581 -11.897 -10.474 1.00 80.69 93 ARG A C 1
ATOM 738 O O . ARG A 1 93 ? 12.431 -11.650 -11.660 1.00 80.69 93 ARG A O 1
ATOM 745 N N . MET A 1 94 ? 12.813 -10.953 -9.562 1.00 77.69 94 MET A N 1
ATOM 746 C CA . MET A 1 94 ? 12.890 -9.535 -9.917 1.00 77.69 94 MET A CA 1
ATOM 747 C C . MET A 1 94 ? 13.958 -9.281 -10.985 1.00 77.69 94 MET A C 1
ATOM 749 O O . MET A 1 94 ? 13.661 -8.675 -12.011 1.00 77.69 94 MET A O 1
ATOM 753 N N . TYR A 1 95 ? 15.193 -9.739 -10.752 1.00 73.50 95 TYR A N 1
ATOM 754 C CA . TYR A 1 95 ? 16.274 -9.546 -11.721 1.00 73.50 95 TYR A CA 1
ATOM 755 C C . TYR A 1 95 ? 16.013 -10.307 -13.020 1.00 73.50 95 TYR A C 1
ATOM 757 O O . TYR A 1 95 ? 16.296 -9.777 -14.089 1.00 73.50 95 TYR A O 1
ATOM 765 N N . SER A 1 96 ? 15.455 -11.517 -12.940 1.00 79.31 96 SER A N 1
ATOM 766 C CA . SER A 1 96 ? 15.154 -12.325 -14.127 1.00 79.31 96 SER A CA 1
ATOM 767 C C . SER A 1 96 ? 14.078 -11.668 -14.999 1.00 79.31 96 SER A C 1
ATOM 769 O O . SER A 1 96 ? 14.311 -11.446 -16.182 1.00 79.31 96 SER A O 1
ATOM 771 N N . GLU A 1 97 ? 12.955 -11.256 -14.404 1.00 83.12 97 GLU A N 1
ATOM 772 C CA . GLU A 1 97 ? 11.867 -10.575 -15.114 1.00 83.12 97 GLU A CA 1
ATOM 773 C C . GLU A 1 97 ? 12.337 -9.239 -15.695 1.00 83.12 97 GLU A C 1
ATOM 775 O O . GLU A 1 97 ? 11.984 -8.901 -16.815 1.00 83.12 97 GLU A O 1
ATOM 780 N N . TYR A 1 98 ? 13.182 -8.490 -14.980 1.00 77.31 98 TYR A N 1
ATOM 781 C CA . TYR A 1 98 ? 13.702 -7.227 -15.500 1.00 77.31 98 TYR A CA 1
ATOM 782 C C . TYR A 1 98 ? 14.607 -7.404 -16.725 1.00 77.31 98 TYR A C 1
ATOM 784 O O . TYR A 1 98 ? 14.611 -6.555 -17.612 1.00 77.31 98 TYR A O 1
ATOM 792 N N . ILE A 1 99 ? 15.402 -8.477 -16.770 1.00 72.44 99 ILE A N 1
ATOM 793 C CA . ILE A 1 99 ? 16.275 -8.770 -17.915 1.00 72.44 99 ILE A CA 1
ATOM 794 C C . ILE A 1 99 ? 15.444 -9.204 -19.126 1.00 72.44 99 ILE A C 1
ATOM 796 O O . ILE A 1 99 ? 15.742 -8.801 -20.247 1.00 72.44 99 ILE A O 1
ATOM 800 N N . GLU A 1 100 ? 14.440 -10.053 -18.907 1.00 80.00 100 GLU A N 1
ATOM 801 C CA . GLU A 1 100 ? 13.690 -10.700 -19.988 1.00 80.00 100 GLU A CA 1
ATOM 802 C C . GLU A 1 100 ? 12.514 -9.845 -20.484 1.00 80.00 100 GLU A C 1
ATOM 804 O O . GLU A 1 100 ? 12.303 -9.723 -21.692 1.00 80.00 100 GLU A O 1
ATOM 809 N N . HIS A 1 101 ? 11.770 -9.238 -19.558 1.00 83.06 101 HIS A N 1
ATOM 810 C CA . HIS A 1 101 ? 10.506 -8.537 -19.787 1.00 83.06 101 HIS A CA 1
ATOM 811 C C . HIS A 1 101 ? 10.337 -7.331 -18.832 1.00 83.06 101 HIS A C 1
ATOM 813 O O . HIS A 1 101 ? 9.413 -7.311 -18.010 1.00 83.06 101 HIS A O 1
ATOM 819 N N . PRO A 1 102 ? 11.204 -6.300 -18.905 1.00 76.44 102 PRO A N 1
ATOM 820 C CA . PRO A 1 102 ? 11.177 -5.160 -17.981 1.00 76.44 102 PRO A CA 1
ATOM 821 C C . PRO A 1 102 ? 9.831 -4.425 -17.956 1.00 76.44 102 PRO A C 1
ATOM 823 O O . PRO A 1 102 ? 9.423 -3.933 -16.906 1.00 76.44 102 PRO A O 1
ATOM 826 N N . GLU A 1 103 ? 9.105 -4.409 -19.075 1.00 77.19 103 GLU A N 1
ATOM 827 C CA . GLU A 1 103 ? 7.775 -3.808 -19.185 1.00 77.19 103 GLU A CA 1
ATOM 828 C C . GLU A 1 103 ? 6.706 -4.504 -18.331 1.00 77.19 103 GLU A C 1
ATOM 830 O O . GLU A 1 103 ? 5.678 -3.898 -18.025 1.00 77.19 103 GLU A O 1
ATOM 835 N N . ARG A 1 104 ? 6.942 -5.764 -17.943 1.00 84.81 104 ARG A N 1
ATOM 836 C CA . ARG A 1 104 ? 6.044 -6.555 -17.097 1.00 84.81 104 ARG A CA 1
ATOM 837 C C . ARG A 1 104 ? 6.391 -6.444 -15.621 1.00 84.81 104 ARG A C 1
ATOM 839 O O . ARG A 1 104 ? 5.582 -6.840 -14.789 1.00 84.81 104 ARG A O 1
ATOM 846 N N . LEU A 1 105 ? 7.568 -5.940 -15.253 1.00 83.69 105 LEU A N 1
ATOM 847 C CA . LEU A 1 105 ? 7.979 -5.926 -13.854 1.00 83.69 105 LEU A CA 1
ATOM 848 C C . LEU A 1 105 ? 7.109 -4.954 -13.034 1.00 83.69 105 LEU A C 1
ATOM 850 O O . LEU A 1 105 ? 7.118 -3.744 -13.261 1.00 83.69 105 LEU A O 1
ATOM 854 N N . ALA A 1 106 ? 6.432 -5.485 -12.014 1.00 85.81 106 ALA A N 1
ATOM 855 C CA . ALA A 1 106 ? 5.671 -4.725 -11.025 1.00 85.81 106 ALA A CA 1
ATOM 856 C C . ALA A 1 106 ? 6.143 -5.062 -9.605 1.00 85.81 106 ALA A C 1
ATOM 858 O O . ALA A 1 106 ? 5.588 -5.939 -8.936 1.00 85.81 106 ALA A O 1
ATOM 859 N N . PRO A 1 107 ? 7.178 -4.385 -9.093 1.00 80.31 107 PRO A N 1
ATOM 860 C CA . PRO A 1 107 ? 7.584 -4.559 -7.716 1.00 80.31 107 PRO A CA 1
ATOM 861 C C . PRO A 1 107 ? 6.478 -4.089 -6.780 1.00 80.31 107 PRO A C 1
ATOM 863 O O . PRO A 1 107 ? 5.869 -3.035 -6.994 1.00 80.31 107 PRO A O 1
ATOM 866 N N . GLN A 1 108 ? 6.263 -4.851 -5.715 1.00 83.44 108 GLN A N 1
ATOM 867 C CA . GLN A 1 108 ? 5.244 -4.536 -4.729 1.00 83.44 108 GLN A CA 1
ATOM 868 C C . GLN A 1 108 ? 5.743 -4.663 -3.295 1.00 83.44 108 GLN A C 1
ATOM 870 O O . GLN A 1 108 ? 6.674 -5.411 -2.985 1.00 83.44 108 GLN A O 1
ATOM 875 N N . VAL A 1 109 ? 5.066 -3.941 -2.406 1.00 84.81 109 VAL A N 1
ATOM 876 C CA . VAL A 1 109 ? 5.097 -4.188 -0.965 1.00 84.81 109 VAL A CA 1
ATOM 877 C C . VAL A 1 109 ? 3.698 -4.558 -0.494 1.00 84.81 109 VAL A C 1
ATOM 879 O O . VAL A 1 109 ? 2.715 -3.923 -0.871 1.00 84.81 109 VAL A O 1
ATOM 882 N N . THR A 1 110 ? 3.608 -5.595 0.329 1.00 87.25 110 THR A N 1
ATOM 883 C CA . THR A 1 110 ? 2.343 -6.012 0.933 1.00 87.25 110 THR A CA 1
ATOM 884 C C . THR A 1 110 ? 2.206 -5.355 2.296 1.00 87.25 110 THR A C 1
ATOM 886 O O . THR A 1 110 ? 3.075 -5.543 3.144 1.00 87.25 110 THR A O 1
ATOM 889 N N . ILE A 1 111 ? 1.138 -4.588 2.505 1.00 90.12 111 ILE A N 1
ATOM 890 C CA . ILE A 1 111 ? 0.802 -3.974 3.785 1.00 90.12 111 ILE A CA 1
ATOM 891 C C . ILE A 1 111 ? -0.081 -4.926 4.585 1.00 90.12 111 ILE A C 1
ATOM 893 O O . ILE A 1 111 ? -1.186 -5.275 4.160 1.00 90.12 111 ILE A O 1
ATOM 897 N N . GLU A 1 112 ? 0.401 -5.298 5.768 1.00 90.12 112 GLU A N 1
ATOM 898 C CA . GLU A 1 112 ? -0.339 -6.106 6.734 1.00 90.12 112 GLU A CA 1
ATOM 899 C C . GLU A 1 112 ? -0.739 -5.239 7.925 1.00 90.12 112 GLU A C 1
ATOM 901 O O . GLU A 1 112 ? 0.105 -4.764 8.687 1.00 90.12 112 GLU A O 1
ATOM 906 N N . LEU A 1 113 ? -2.047 -5.009 8.059 1.00 91.62 113 LEU A N 1
ATOM 907 C CA . LEU A 1 113 ? -2.603 -4.222 9.157 1.00 91.62 113 LEU A CA 1
ATOM 908 C C . LEU A 1 113 ? -2.865 -5.058 10.411 1.00 91.62 113 LEU A C 1
ATOM 910 O O . LEU A 1 113 ? -3.087 -4.494 11.472 1.00 91.62 113 LEU A O 1
ATOM 914 N N . ASP A 1 114 ? -2.887 -6.385 10.317 1.00 90.88 114 ASP A N 1
ATOM 915 C CA . ASP A 1 114 ? -3.244 -7.191 11.477 1.00 90.88 114 ASP A CA 1
ATOM 916 C C . ASP A 1 114 ? -2.201 -7.027 12.594 1.00 90.88 114 ASP A C 1
ATOM 918 O O . ASP A 1 114 ? -0.989 -7.133 12.376 1.00 90.88 114 ASP A O 1
ATOM 922 N N . ALA A 1 115 ? -2.685 -6.722 13.795 1.00 91.19 115 ALA A N 1
ATOM 923 C CA . ALA A 1 115 ? -1.861 -6.520 14.972 1.00 91.19 115 ALA A CA 1
ATOM 924 C C . ALA A 1 115 ? -2.501 -7.241 16.148 1.00 91.19 115 ALA A C 1
ATOM 926 O O . ALA A 1 115 ? -3.632 -6.951 16.536 1.00 91.19 115 ALA A O 1
ATOM 927 N N . THR A 1 116 ? -1.743 -8.160 16.735 1.00 92.06 116 THR A N 1
ATOM 928 C CA . THR A 1 116 ? -2.187 -8.990 17.852 1.00 92.06 116 THR A CA 1
ATOM 929 C C . THR A 1 116 ? -1.193 -8.904 19.012 1.00 92.06 116 THR A C 1
ATOM 931 O O . THR A 1 116 ? -0.039 -8.499 18.812 1.00 92.06 116 THR A O 1
ATOM 934 N N . PRO A 1 117 ? -1.576 -9.317 20.233 1.00 91.38 117 PRO A N 1
ATOM 935 C CA . PRO A 1 117 ? -0.654 -9.355 21.364 1.00 91.38 117 PRO A CA 1
ATOM 936 C C . PRO A 1 117 ? 0.555 -10.276 21.138 1.00 91.38 117 PRO A C 1
ATOM 938 O O . PRO A 1 117 ? 1.580 -10.107 21.791 1.00 91.38 117 PRO A O 1
ATOM 941 N N . GLU A 1 118 ? 0.484 -11.250 20.232 1.00 91.69 118 GLU A N 1
ATOM 942 C CA . GLU A 1 118 ? 1.588 -12.157 19.890 1.00 91.69 118 GLU A CA 1
ATOM 943 C C . GLU A 1 118 ? 2.622 -11.487 18.978 1.00 91.69 118 GLU A C 1
ATOM 945 O O . GLU A 1 118 ? 3.807 -11.822 19.033 1.00 91.69 118 GLU A O 1
ATOM 950 N N . THR A 1 119 ? 2.186 -10.526 18.162 1.00 92.38 119 THR A N 1
ATOM 951 C CA . THR A 1 119 ? 2.998 -9.869 17.128 1.00 92.38 119 THR A CA 1
ATOM 952 C C . THR A 1 119 ? 3.461 -8.470 17.536 1.00 92.38 119 THR A C 1
ATOM 954 O O . THR A 1 119 ? 4.534 -8.039 17.109 1.00 92.38 119 THR A O 1
ATOM 957 N N . TYR A 1 120 ? 2.730 -7.796 18.429 1.00 95.75 120 TYR A N 1
ATOM 958 C CA . TYR A 1 120 ? 3.027 -6.442 18.895 1.00 95.75 120 TYR A CA 1
ATOM 959 C C . TYR A 1 120 ? 2.905 -6.297 20.415 1.00 95.75 120 TYR A C 1
ATOM 961 O O . TYR A 1 120 ? 2.133 -6.977 21.090 1.00 95.75 120 TYR A O 1
ATOM 969 N N . THR A 1 121 ? 3.670 -5.355 20.957 1.00 94.44 121 THR A N 1
ATOM 970 C CA . THR A 1 121 ? 3.467 -4.793 22.294 1.00 94.44 121 THR A CA 1
ATOM 971 C C . THR A 1 121 ? 2.858 -3.406 22.132 1.00 94.44 121 THR A C 1
ATOM 973 O O . THR A 1 121 ? 3.418 -2.568 21.425 1.00 94.44 121 THR A O 1
ATOM 976 N N . ALA A 1 122 ? 1.728 -3.150 22.788 1.00 93.25 122 ALA A N 1
ATOM 977 C CA . ALA A 1 122 ? 1.149 -1.814 22.852 1.00 93.25 122 ALA A CA 1
ATOM 978 C C . ALA A 1 122 ? 1.747 -1.028 24.025 1.00 93.25 122 ALA A C 1
ATOM 980 O O . ALA A 1 122 ? 1.894 -1.553 25.130 1.00 93.25 122 ALA A O 1
ATOM 981 N N . GLY A 1 123 ? 2.078 0.237 23.775 1.00 88.50 123 GLY A N 1
ATOM 982 C CA . GLY A 1 123 ? 2.360 1.209 24.822 1.00 88.50 123 GLY A CA 1
ATOM 983 C C . GLY A 1 123 ? 1.086 1.649 25.547 1.00 88.50 123 GLY A C 1
ATOM 984 O O . GLY A 1 123 ? 0.062 0.965 25.545 1.00 88.50 123 GLY A O 1
ATOM 985 N N . ARG A 1 124 ? 1.137 2.835 26.160 1.00 87.81 124 ARG A N 1
ATOM 986 C CA . ARG A 1 124 ? -0.045 3.449 26.770 1.00 87.81 124 ARG A CA 1
ATOM 987 C C . ARG A 1 124 ? -1.123 3.686 25.706 1.00 87.81 124 ARG A C 1
ATOM 989 O O . ARG A 1 124 ? -0.823 4.224 24.643 1.00 87.81 124 ARG A O 1
ATOM 996 N N . VAL A 1 125 ? -2.357 3.302 26.026 1.00 92.31 125 VAL A N 1
ATOM 997 C CA . VAL A 1 125 ? -3.544 3.628 25.231 1.00 92.31 125 VAL A CA 1
ATOM 998 C C . VAL A 1 125 ? -4.033 5.008 25.641 1.00 92.31 125 VAL A C 1
ATOM 1000 O O . VAL A 1 125 ? -4.213 5.288 26.829 1.00 92.31 125 VAL A O 1
ATOM 1003 N N . GLU A 1 126 ? -4.255 5.863 24.654 1.00 94.31 126 GLU A N 1
ATOM 1004 C CA . GLU A 1 126 ? -4.771 7.212 24.849 1.00 94.31 126 GLU A CA 1
ATOM 1005 C C . GLU A 1 126 ? -6.085 7.366 24.085 1.00 94.31 126 GLU A C 1
ATOM 1007 O O . GLU A 1 126 ? -6.277 6.777 23.023 1.00 94.31 126 GLU A O 1
ATOM 1012 N N . ARG A 1 127 ? -7.008 8.163 24.623 1.00 94.69 127 ARG A N 1
ATOM 1013 C CA . ARG A 1 127 ? -8.182 8.616 23.878 1.00 94.69 127 ARG A CA 1
ATOM 1014 C C . ARG A 1 127 ? -7.911 10.042 23.427 1.00 94.69 127 ARG A C 1
ATOM 1016 O O . ARG A 1 127 ? -7.761 10.921 24.273 1.00 94.69 127 ARG A O 1
ATOM 1023 N N . ILE A 1 128 ? -7.832 10.251 22.119 1.00 94.88 128 ILE A N 1
ATOM 1024 C CA . ILE A 1 128 ? -7.527 11.552 21.515 1.00 94.88 128 ILE A CA 1
ATOM 1025 C C . ILE A 1 128 ? -8.566 11.900 20.450 1.00 94.88 128 ILE A C 1
ATOM 1027 O O . ILE A 1 128 ? -9.406 11.075 20.097 1.00 94.88 128 ILE A O 1
ATOM 1031 N N . GLU A 1 129 ? -8.497 13.117 19.926 1.00 93.25 129 GLU A N 1
ATOM 1032 C CA . GLU A 1 129 ? -9.334 13.570 18.820 1.00 93.25 129 GLU A CA 1
ATOM 1033 C C . GLU A 1 129 ? -8.526 13.565 17.515 1.00 93.25 129 GLU A C 1
ATOM 1035 O O . GLU A 1 129 ? -7.401 14.068 17.461 1.00 93.25 129 GLU A O 1
ATOM 1040 N N . LEU A 1 130 ? -9.089 12.984 16.456 1.00 89.88 130 LEU A N 1
ATOM 1041 C CA . LEU A 1 130 ? -8.517 12.967 15.114 1.00 89.88 130 LEU A CA 1
ATOM 1042 C C . LEU A 1 130 ? -9.542 13.549 14.139 1.00 89.88 130 LEU A C 1
ATOM 1044 O O . LEU A 1 130 ? -10.545 12.912 13.835 1.00 89.88 130 LEU A O 1
ATOM 1048 N N . ALA A 1 131 ? -9.260 14.752 13.631 1.00 85.88 131 ALA A N 1
ATOM 1049 C CA . ALA A 1 131 ? -10.129 15.476 12.698 1.00 85.88 131 ALA A CA 1
ATOM 1050 C C . ALA A 1 131 ? -11.582 15.648 13.196 1.00 85.88 131 ALA A C 1
ATOM 1052 O O . ALA A 1 131 ? -12.517 15.460 12.424 1.00 85.88 131 ALA A O 1
ATOM 1053 N N . GLY A 1 132 ? -11.770 15.998 14.473 1.00 86.31 132 GLY A N 1
ATOM 1054 C CA . GLY A 1 132 ? -13.099 16.191 15.067 1.00 86.31 132 GLY A CA 1
ATOM 1055 C C . GLY A 1 132 ? -13.676 14.958 15.765 1.00 86.31 132 GLY A C 1
ATOM 1056 O O . GLY A 1 132 ? -14.634 15.082 16.521 1.00 86.31 132 GLY A O 1
ATOM 1057 N N . GLU A 1 133 ? -13.106 13.770 15.533 1.00 88.38 133 GLU A N 1
ATOM 1058 C CA . GLU A 1 133 ? -13.687 12.500 15.982 1.00 88.38 133 GLU A CA 1
ATOM 1059 C C . GLU A 1 133 ? -12.836 11.817 17.067 1.00 88.38 133 GLU A C 1
ATOM 1061 O O . GLU A 1 133 ? -11.604 11.772 16.955 1.00 88.38 133 GLU A O 1
ATOM 1066 N N . PRO A 1 134 ? -13.452 11.241 18.118 1.00 93.75 134 PRO A N 1
ATOM 1067 C CA . PRO A 1 134 ? -12.724 10.549 19.171 1.00 93.75 134 PRO A CA 1
ATOM 1068 C C . PRO A 1 134 ? -12.192 9.190 18.691 1.00 93.75 134 PRO A C 1
ATOM 1070 O O . PRO A 1 134 ? -12.948 8.323 18.247 1.00 93.75 134 PRO A O 1
ATOM 1073 N N . VAL A 1 135 ? -10.892 8.965 18.888 1.00 95.69 135 VAL A N 1
ATOM 1074 C CA . VAL A 1 135 ? -10.182 7.727 18.535 1.00 95.69 135 VAL A CA 1
ATOM 1075 C C . VAL A 1 135 ? -9.383 7.178 19.718 1.00 95.69 135 VAL A C 1
ATOM 1077 O O . VAL A 1 135 ? -8.932 7.927 20.590 1.00 95.69 135 VAL A O 1
ATOM 1080 N N . TYR A 1 136 ? -9.171 5.863 19.736 1.00 96.62 136 TYR A N 1
ATOM 1081 C CA . TYR A 1 136 ? -8.152 5.236 20.577 1.00 96.62 136 TYR A CA 1
ATOM 1082 C C . TYR A 1 136 ? -6.813 5.249 19.841 1.00 96.62 136 TYR A C 1
ATOM 1084 O O . TYR A 1 136 ? -6.703 4.709 18.742 1.00 96.62 136 TYR A O 1
ATOM 1092 N N . HIS A 1 137 ? -5.790 5.853 20.438 1.00 96.31 137 HIS A N 1
ATOM 1093 C CA . HIS A 1 137 ? -4.425 5.866 19.918 1.00 96.31 137 HIS A CA 1
ATOM 1094 C C . HIS A 1 137 ? -3.571 4.836 20.650 1.00 96.31 137 HIS A C 1
ATOM 1096 O O . HIS A 1 137 ? -3.485 4.835 21.881 1.00 96.31 137 HIS A O 1
ATOM 1102 N N . LEU A 1 138 ? -2.939 3.957 19.876 1.00 95.50 138 LEU A N 1
ATOM 1103 C CA . LEU A 1 138 ? -2.011 2.949 20.359 1.00 95.50 138 LEU A CA 1
ATOM 1104 C C . LEU A 1 138 ? -0.667 3.139 19.662 1.00 95.50 138 LEU A C 1
ATOM 1106 O O . LEU A 1 138 ? -0.578 3.100 18.433 1.00 95.50 138 LEU A O 1
ATOM 1110 N N . ARG A 1 139 ? 0.397 3.278 20.454 1.00 95.31 139 ARG A N 1
ATOM 1111 C CA . ARG A 1 139 ? 1.772 3.136 19.961 1.00 95.31 139 ARG A CA 1
ATOM 1112 C C . ARG A 1 139 ? 2.160 1.670 20.017 1.00 95.31 139 ARG A C 1
ATOM 1114 O O . ARG A 1 139 ? 2.001 1.035 21.059 1.00 95.31 139 ARG A O 1
ATOM 1121 N N . LEU A 1 140 ? 2.661 1.147 18.909 1.00 95.25 140 LEU A N 1
ATOM 1122 C CA . LEU A 1 140 ? 2.980 -0.260 18.742 1.00 95.25 140 LEU A CA 1
ATOM 1123 C C . LEU A 1 140 ? 4.483 -0.461 18.581 1.00 95.25 140 LEU A C 1
ATOM 1125 O O . LEU A 1 140 ? 5.130 0.180 17.752 1.00 95.25 140 LEU A O 1
ATOM 1129 N N . SER A 1 141 ? 5.008 -1.423 19.330 1.00 95.25 141 SER A N 1
ATOM 1130 C CA . SER A 1 141 ? 6.356 -1.954 19.159 1.00 95.25 141 SER A CA 1
ATOM 1131 C C . SER A 1 141 ? 6.245 -3.380 18.622 1.00 95.25 141 SER A C 1
ATOM 1133 O O . SER A 1 141 ? 5.718 -4.244 19.331 1.00 95.25 141 SER A O 1
ATOM 1135 N N . PRO A 1 142 ? 6.686 -3.657 17.385 1.00 93.06 142 PRO A N 1
ATOM 1136 C CA . PRO A 1 142 ? 6.607 -5.001 16.832 1.00 93.06 142 PRO A CA 1
ATOM 1137 C C . PRO A 1 142 ? 7.574 -5.940 17.569 1.00 93.06 142 PRO A C 1
ATOM 1139 O O . PRO A 1 142 ? 8.693 -5.560 17.910 1.00 93.06 142 PRO A O 1
ATOM 1142 N N . LYS A 1 143 ? 7.140 -7.177 17.831 1.00 92.69 143 LYS A N 1
ATOM 1143 C CA . LYS A 1 143 ? 7.964 -8.224 18.466 1.00 92.69 143 LYS A CA 1
ATOM 1144 C C . LYS A 1 143 ? 8.852 -8.968 17.459 1.00 92.69 143 LYS A C 1
ATOM 1146 O O . LYS A 1 143 ? 9.812 -9.622 17.857 1.00 92.69 143 LYS A O 1
ATOM 1151 N N . ARG A 1 144 ? 8.500 -8.898 16.171 1.00 84.12 144 ARG A N 1
ATOM 1152 C CA . ARG A 1 144 ? 9.208 -9.451 14.997 1.00 84.12 144 ARG A CA 1
ATOM 1153 C C . ARG A 1 144 ? 9.168 -8.418 13.860 1.00 84.12 144 ARG A C 1
ATOM 1155 O O . ARG A 1 144 ? 8.879 -7.259 14.135 1.00 84.12 144 ARG A O 1
ATOM 1162 N N . ASP A 1 145 ? 9.422 -8.801 12.610 1.00 73.88 145 ASP A N 1
ATOM 1163 C CA . ASP A 1 145 ? 9.305 -7.916 11.439 1.00 73.88 145 ASP A CA 1
ATOM 1164 C C . ASP A 1 145 ? 7.850 -7.450 11.217 1.00 73.88 145 ASP A C 1
ATOM 1166 O O . ASP A 1 145 ? 7.099 -8.026 10.436 1.00 73.88 145 ASP A O 1
ATOM 1170 N N . GLY A 1 146 ? 7.429 -6.419 11.953 1.00 85.00 146 GLY A N 1
ATOM 1171 C CA . GLY A 1 146 ? 6.106 -5.804 11.861 1.00 85.00 146 GLY A CA 1
ATOM 1172 C C . GLY A 1 146 ? 6.175 -4.415 11.237 1.00 85.00 146 GLY A C 1
ATOM 1173 O O . GLY A 1 146 ? 7.122 -3.657 11.475 1.00 85.00 146 GLY A O 1
ATOM 1174 N N . GLN A 1 147 ? 5.159 -4.054 10.459 1.00 90.94 147 GLN A N 1
ATOM 1175 C CA . GLN A 1 147 ? 5.113 -2.793 9.713 1.00 90.94 147 GLN A CA 1
ATOM 1176 C C . GLN A 1 147 ? 4.468 -1.657 10.509 1.00 90.94 147 GLN A C 1
ATOM 1178 O O . GLN A 1 147 ? 4.824 -0.493 10.332 1.00 90.94 147 GLN A O 1
ATOM 1183 N N . LEU A 1 148 ? 3.542 -1.972 11.414 1.00 94.25 148 LEU A N 1
ATOM 1184 C CA . LEU A 1 148 ? 2.797 -0.965 12.162 1.00 94.25 148 LEU A CA 1
ATOM 1185 C C . LEU A 1 148 ? 3.637 -0.323 13.266 1.00 94.25 148 LEU A C 1
ATOM 1187 O O . LEU A 1 148 ? 4.429 -0.978 13.946 1.00 94.25 148 LEU A O 1
ATOM 1191 N N . ARG A 1 149 ? 3.458 0.985 13.446 1.00 95.06 149 ARG A N 1
ATOM 1192 C CA . ARG A 1 149 ? 4.102 1.785 14.499 1.00 95.06 149 ARG A CA 1
ATOM 1193 C C . ARG A 1 149 ? 3.081 2.496 15.369 1.00 95.06 149 ARG A C 1
ATOM 1195 O O . ARG A 1 149 ? 3.268 2.597 16.576 1.00 95.06 149 ARG A O 1
ATOM 1202 N N . GLU A 1 150 ? 1.996 2.973 14.774 1.00 96.06 150 GLU A N 1
ATOM 1203 C CA . GLU A 1 150 ? 0.913 3.637 15.498 1.00 96.06 150 GLU A CA 1
ATOM 1204 C C . GLU A 1 150 ? -0.434 3.290 14.856 1.00 96.06 150 GLU A C 1
ATOM 1206 O O . GLU A 1 150 ? -0.531 3.193 13.628 1.00 96.06 150 GLU A O 1
ATOM 1211 N N . LEU A 1 151 ? -1.464 3.120 15.686 1.00 95.81 151 LEU A N 1
ATOM 1212 C CA . LEU A 1 151 ? -2.849 2.874 15.286 1.00 95.81 151 LEU A CA 1
ATOM 1213 C C . LEU A 1 151 ? -3.763 3.922 15.913 1.00 95.81 151 LEU A C 1
ATOM 1215 O O . LEU A 1 151 ? -3.707 4.146 17.121 1.00 95.81 151 LEU A O 1
ATOM 1219 N N . TRP A 1 152 ? -4.641 4.509 15.105 1.00 96.12 152 TRP A N 1
ATOM 1220 C CA . TRP A 1 152 ? -5.760 5.326 15.567 1.00 96.12 152 TRP A CA 1
ATOM 1221 C C . TRP A 1 152 ? -7.048 4.603 15.208 1.00 96.12 152 TRP A C 1
ATOM 1223 O O . TRP A 1 152 ? -7.422 4.549 14.036 1.00 96.12 152 TRP A O 1
ATOM 1233 N N . LEU A 1 153 ? -7.697 4.016 16.205 1.00 95.94 153 LEU A N 1
ATOM 1234 C CA . LEU A 1 153 ? -8.893 3.203 16.037 1.00 95.94 153 LEU A CA 1
ATOM 1235 C C . LEU A 1 153 ? -10.138 4.027 16.339 1.00 95.94 153 LEU A C 1
ATOM 1237 O O . LEU A 1 153 ? -10.203 4.732 17.347 1.00 95.94 153 LEU A O 1
ATOM 1241 N N . ASP A 1 154 ? -11.139 3.906 15.481 1.00 93.81 154 ASP A N 1
ATOM 1242 C CA . ASP A 1 154 ? -12.472 4.426 15.740 1.00 93.81 154 ASP A CA 1
ATOM 1243 C C . ASP A 1 154 ? -13.034 3.822 17.038 1.00 93.81 154 ASP A C 1
ATOM 1245 O O . ASP A 1 154 ? -12.969 2.610 17.259 1.00 93.81 154 ASP A O 1
ATOM 1249 N N . THR A 1 155 ? -13.564 4.661 17.930 1.00 93.44 155 THR A N 1
ATOM 1250 C CA . THR A 1 155 ? -13.973 4.209 19.272 1.00 93.44 155 THR A CA 1
ATOM 1251 C C . THR A 1 155 ? -15.163 3.242 19.255 1.00 93.44 155 THR A C 1
ATOM 1253 O O . THR A 1 155 ? -15.299 2.416 20.166 1.00 93.44 155 THR A O 1
ATOM 1256 N N . GLN A 1 156 ? -15.999 3.299 18.214 1.00 91.00 156 GLN A N 1
ATOM 1257 C CA . GLN A 1 156 ? -17.199 2.474 18.082 1.00 91.00 156 GLN A CA 1
ATOM 1258 C C . GLN A 1 156 ? -16.881 1.156 17.373 1.00 91.00 156 GLN A C 1
ATOM 1260 O O . GLN A 1 156 ? -17.127 0.075 17.910 1.00 91.00 156 GLN A O 1
ATOM 1265 N N . THR A 1 157 ? -16.277 1.245 16.192 1.00 91.81 157 THR A N 1
ATOM 1266 C CA . THR A 1 157 ? -16.043 0.111 15.287 1.00 91.81 157 THR A CA 1
ATOM 1267 C C . THR A 1 157 ? -14.720 -0.607 15.533 1.00 91.81 157 THR A C 1
ATOM 1269 O O . THR A 1 157 ? -14.548 -1.724 15.058 1.00 91.81 157 THR A O 1
ATOM 1272 N N . ALA A 1 158 ? -13.784 0.018 16.256 1.00 93.44 158 ALA A N 1
ATOM 1273 C CA . ALA A 1 158 ? -12.394 -0.420 16.388 1.00 93.44 158 ALA A CA 1
ATOM 1274 C C . ALA A 1 158 ? -11.632 -0.536 15.052 1.00 93.44 158 ALA A C 1
ATOM 1276 O O . ALA A 1 158 ? -10.524 -1.063 15.038 1.00 93.44 1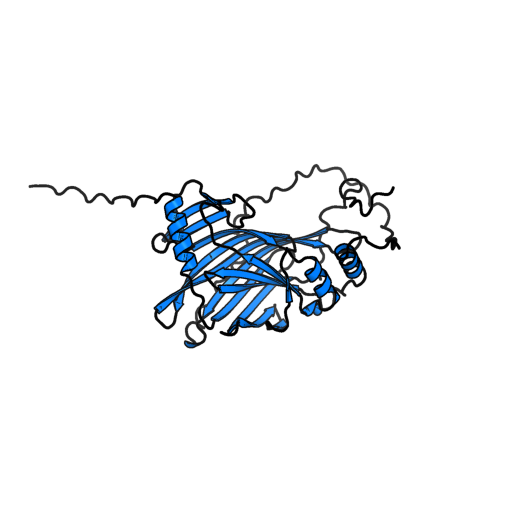58 ALA A O 1
ATOM 1277 N N . LEU A 1 159 ? -12.174 -0.023 13.940 1.00 93.06 159 LEU A N 1
ATOM 1278 C CA . LEU A 1 159 ? -11.493 0.015 12.645 1.00 93.06 159 LEU A CA 1
ATOM 1279 C C . LEU A 1 159 ? -10.487 1.176 12.576 1.00 93.06 159 LEU A C 1
ATOM 1281 O O . LEU A 1 159 ? -10.684 2.214 13.216 1.00 93.06 159 LEU A O 1
ATOM 1285 N N . PRO A 1 160 ? -9.395 1.043 11.803 1.00 93.69 160 PRO A N 1
ATOM 1286 C CA . PRO A 1 160 ? -8.325 2.033 11.805 1.00 93.69 160 PRO A CA 1
ATOM 1287 C C . PRO A 1 160 ? -8.738 3.286 11.030 1.00 93.69 160 PRO A C 1
ATOM 1289 O O . PRO A 1 160 ? -8.943 3.210 9.831 1.00 93.69 160 PRO A O 1
ATOM 1292 N N . ARG A 1 161 ? -8.814 4.460 11.660 1.00 93.56 161 ARG A N 1
ATOM 1293 C CA . ARG A 1 161 ? -8.984 5.759 10.969 1.00 93.56 161 ARG A CA 1
ATOM 1294 C C . ARG A 1 161 ? -7.680 6.254 10.354 1.00 93.56 161 ARG A C 1
ATOM 1296 O O . ARG A 1 161 ? -7.681 6.886 9.303 1.00 93.56 161 ARG A O 1
ATOM 1303 N N . ARG A 1 162 ? -6.567 5.953 11.019 1.00 95.12 162 ARG A N 1
ATOM 1304 C CA . ARG A 1 162 ? -5.205 6.225 10.562 1.00 95.12 162 ARG A CA 1
ATOM 1305 C C . ARG A 1 162 ? -4.295 5.120 11.067 1.00 95.12 162 ARG A C 1
ATOM 1307 O O . ARG A 1 162 ? -4.483 4.614 12.174 1.00 95.12 162 ARG A O 1
ATOM 1314 N N . VAL A 1 163 ? -3.274 4.799 10.287 1.00 95.31 163 VAL A N 1
ATOM 1315 C CA . VAL A 1 163 ? -2.138 3.991 10.740 1.00 95.31 163 VAL A CA 1
ATOM 1316 C C . VAL A 1 163 ? -0.833 4.668 10.350 1.00 95.31 163 VAL A C 1
ATOM 1318 O O . VAL A 1 163 ? -0.759 5.344 9.322 1.00 95.31 163 VAL A O 1
ATOM 1321 N N . ARG A 1 164 ? 0.205 4.476 11.166 1.00 94.69 164 ARG A N 1
ATOM 1322 C CA . ARG A 1 164 ? 1.585 4.832 10.825 1.00 94.69 164 ARG A CA 1
ATOM 1323 C C . ARG A 1 164 ? 2.381 3.560 10.595 1.00 94.69 164 ARG A C 1
ATOM 1325 O O . ARG A 1 164 ? 2.362 2.655 11.432 1.00 94.69 164 ARG A O 1
ATOM 1332 N N . LEU A 1 165 ? 3.084 3.523 9.473 1.00 92.38 165 LEU A N 1
ATOM 1333 C CA . LEU A 1 165 ? 3.747 2.340 8.942 1.00 92.38 165 LEU A CA 1
ATOM 1334 C C . LEU A 1 165 ? 5.232 2.611 8.715 1.00 92.38 165 LEU A C 1
ATOM 1336 O O . LEU A 1 165 ? 5.631 3.731 8.386 1.00 92.38 165 LEU A O 1
ATOM 1340 N N . SER A 1 166 ? 6.020 1.552 8.842 1.00 89.69 166 SER A N 1
ATOM 1341 C CA . SER A 1 166 ? 7.386 1.444 8.353 1.00 89.69 166 SER A CA 1
ATOM 1342 C C . SER A 1 166 ? 7.453 0.222 7.444 1.00 89.69 166 SER A C 1
ATOM 1344 O O . SER A 1 166 ? 7.231 -0.907 7.881 1.00 89.69 166 SER A O 1
ATOM 1346 N N . LEU A 1 167 ? 7.683 0.466 6.162 1.00 82.81 167 LEU A N 1
ATOM 1347 C CA . LEU A 1 167 ? 7.679 -0.525 5.100 1.00 82.81 167 LEU A CA 1
ATOM 1348 C C . LEU A 1 167 ? 9.110 -0.776 4.640 1.00 82.81 167 LEU A C 1
ATOM 1350 O O . LEU A 1 167 ? 9.883 0.165 4.466 1.00 82.81 167 LEU A O 1
ATOM 1354 N N . SER A 1 168 ? 9.420 -2.040 4.376 1.00 73.50 168 SER A N 1
ATOM 1355 C CA . SER A 1 168 ? 10.661 -2.470 3.736 1.00 73.50 168 SER A CA 1
ATOM 1356 C C . SER A 1 168 ? 10.291 -3.295 2.511 1.00 73.50 168 SER A C 1
ATOM 1358 O O . SER A 1 168 ? 9.612 -4.313 2.624 1.00 73.50 168 SER A O 1
ATOM 1360 N N . GLY A 1 169 ? 10.694 -2.826 1.335 1.00 66.44 169 GLY A N 1
ATOM 1361 C CA . GLY A 1 169 ? 10.408 -3.445 0.045 1.00 66.44 169 GLY A CA 1
ATOM 1362 C C . GLY A 1 169 ? 11.684 -3.799 -0.708 1.00 66.44 169 GLY A C 1
ATOM 1363 O O . GLY A 1 169 ? 12.798 -3.573 -0.236 1.00 66.44 169 GLY A O 1
ATOM 1364 N N . VAL A 1 170 ? 11.539 -4.367 -1.907 1.00 62.38 170 VAL A N 1
ATOM 1365 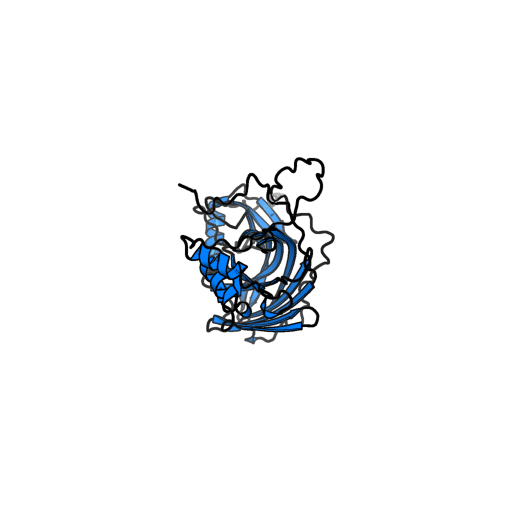C CA . VAL A 1 170 ? 12.679 -4.806 -2.738 1.00 62.38 170 VAL A CA 1
ATOM 1366 C C . VAL A 1 170 ? 13.688 -3.678 -2.980 1.00 62.38 170 VAL A C 1
ATOM 1368 O O . VAL A 1 170 ? 14.895 -3.900 -3.004 1.00 62.38 170 VAL A O 1
ATOM 1371 N N . TRP A 1 171 ? 13.179 -2.455 -3.093 1.00 60.66 171 TRP A N 1
ATOM 1372 C CA . TRP A 1 171 ? 13.946 -1.291 -3.504 1.00 60.66 171 TRP A CA 1
ATOM 1373 C C . TRP A 1 171 ? 14.290 -0.343 -2.375 1.00 60.66 171 TRP A C 1
ATOM 1375 O O . TRP A 1 171 ? 14.989 0.624 -2.622 1.00 60.66 171 TRP A O 1
ATOM 1385 N N . GLY A 1 172 ? 13.832 -0.557 -1.144 1.00 70.94 172 GLY A N 1
ATOM 1386 C CA . GLY A 1 172 ? 14.143 0.373 -0.066 1.00 70.94 172 GLY A CA 1
ATOM 1387 C C . GLY A 1 172 ? 13.150 0.358 1.072 1.00 70.94 172 GLY A C 1
ATOM 1388 O O . GLY A 1 172 ? 12.482 -0.641 1.319 1.00 70.94 172 GLY A O 1
ATOM 1389 N N . VAL A 1 173 ? 13.094 1.482 1.772 1.00 77.25 173 VAL A N 1
ATOM 1390 C CA . VAL A 1 173 ? 12.270 1.665 2.960 1.00 77.25 173 VAL A CA 1
ATOM 1391 C C . VAL A 1 173 ? 11.345 2.855 2.770 1.00 77.25 173 VAL A C 1
ATOM 1393 O O . VAL A 1 173 ? 11.706 3.830 2.115 1.00 77.25 173 VAL A O 1
ATOM 1396 N N . ALA A 1 174 ? 10.160 2.791 3.355 1.00 81.31 174 ALA A N 1
ATOM 1397 C CA . ALA A 1 174 ? 9.236 3.911 3.391 1.00 81.31 174 ALA A CA 1
ATOM 1398 C C . ALA A 1 174 ? 8.654 4.049 4.791 1.00 81.31 174 ALA A C 1
ATOM 1400 O O . ALA A 1 174 ? 8.329 3.056 5.436 1.00 81.31 174 ALA A O 1
ATOM 1401 N N . ASN A 1 175 ? 8.494 5.281 5.257 1.00 85.56 175 ASN A N 1
ATOM 1402 C CA . ASN A 1 175 ? 7.721 5.565 6.459 1.00 85.56 175 ASN A CA 1
ATOM 1403 C C . ASN A 1 175 ? 6.560 6.462 6.072 1.00 85.56 175 ASN A C 1
ATOM 1405 O O . ASN A 1 175 ? 6.743 7.433 5.340 1.00 85.56 175 ASN A O 1
ATOM 1409 N N . GLY A 1 176 ? 5.367 6.159 6.563 1.00 87.81 176 GLY A N 1
ATOM 1410 C CA . GLY A 1 176 ? 4.200 6.900 6.119 1.00 87.81 176 GLY A CA 1
ATOM 1411 C C . GLY A 1 176 ? 2.969 6.717 6.972 1.00 87.81 176 GLY A C 1
ATOM 1412 O O . GLY A 1 176 ? 2.941 5.932 7.921 1.00 87.81 176 GLY A O 1
ATOM 1413 N N . THR A 1 177 ? 1.950 7.479 6.606 1.00 92.00 177 THR A N 1
ATOM 1414 C CA . THR A 1 177 ? 0.611 7.410 7.174 1.00 92.00 177 THR A CA 1
ATOM 1415 C C . THR A 1 177 ? -0.378 6.981 6.107 1.00 92.00 177 THR A C 1
ATOM 1417 O O . THR A 1 177 ? -0.345 7.500 4.989 1.00 92.00 177 THR A O 1
ATOM 1420 N N . LEU A 1 178 ? -1.283 6.088 6.484 1.00 92.69 178 LEU A N 1
ATOM 1421 C CA . LEU A 1 178 ? -2.422 5.682 5.675 1.00 92.69 178 LEU A CA 1
ATOM 1422 C C . LEU A 1 178 ? -3.696 6.077 6.425 1.00 92.69 178 LEU A C 1
ATOM 1424 O O . LEU A 1 178 ? -3.923 5.621 7.548 1.00 92.69 178 LEU A O 1
ATOM 1428 N N . ASP A 1 179 ? -4.473 6.967 5.819 1.00 92.75 179 ASP A N 1
ATOM 1429 C CA . ASP A 1 179 ? -5.756 7.460 6.310 1.00 92.75 179 ASP A CA 1
ATOM 1430 C C . ASP A 1 179 ? -6.882 6.657 5.665 1.00 92.75 179 ASP A C 1
ATOM 1432 O O . ASP A 1 179 ? -6.880 6.440 4.452 1.00 92.75 179 ASP A O 1
ATOM 1436 N N . PHE A 1 180 ? -7.865 6.254 6.463 1.00 91.00 180 PHE A N 1
ATOM 1437 C CA . PHE A 1 180 ? -9.012 5.474 6.011 1.00 91.00 180 PHE A CA 1
ATOM 1438 C C . PHE A 1 180 ? -10.301 6.252 6.192 1.00 91.00 180 PHE A C 1
ATOM 1440 O O . PHE A 1 180 ? -10.437 7.073 7.103 1.00 91.00 180 PHE A O 1
ATOM 1447 N N . GLN A 1 181 ? -11.280 5.915 5.364 1.00 84.69 181 GLN A N 1
ATOM 1448 C CA . GLN A 1 181 ? -12.637 6.393 5.535 1.00 84.69 181 GLN A CA 1
ATOM 1449 C C . GLN A 1 181 ? -13.657 5.262 5.365 1.00 84.69 181 GLN A C 1
ATOM 1451 O O . GLN A 1 181 ? -13.437 4.349 4.561 1.00 84.69 181 GLN A O 1
ATOM 1456 N N . PRO A 1 182 ? -14.789 5.344 6.082 1.00 84.69 182 PRO A N 1
ATOM 1457 C CA . PRO A 1 182 ? -15.970 4.580 5.739 1.00 84.69 182 PRO A CA 1
ATOM 1458 C C . PRO A 1 182 ? -16.490 5.001 4.363 1.00 84.69 182 PRO A C 1
ATOM 1460 O O . PRO A 1 182 ? -16.605 6.192 4.077 1.00 84.69 182 PRO A O 1
ATOM 1463 N N . LEU A 1 183 ? -16.862 4.025 3.546 1.00 79.75 183 LEU A N 1
ATOM 1464 C CA . LEU A 1 183 ? -17.562 4.214 2.284 1.00 79.75 183 LEU A CA 1
ATOM 1465 C C . LEU A 1 183 ? -18.865 3.420 2.319 1.00 79.75 183 LEU A C 1
ATOM 1467 O O . LEU A 1 183 ? -18.845 2.212 2.555 1.00 79.75 183 LEU A O 1
ATOM 1471 N N . ALA A 1 184 ? -19.981 4.095 2.062 1.00 75.88 184 ALA A N 1
ATOM 1472 C CA . ALA A 1 184 ? -21.272 3.436 1.939 1.00 75.88 184 ALA A CA 1
ATOM 1473 C C . ALA A 1 184 ? -21.346 2.651 0.621 1.00 75.88 184 ALA A C 1
ATOM 1475 O O . ALA A 1 184 ? -21.080 3.180 -0.457 1.00 75.88 184 ALA A O 1
ATOM 1476 N N . GLY A 1 185 ? -21.703 1.378 0.723 1.00 71.31 185 GLY A N 1
ATOM 1477 C CA . GLY A 1 185 ? -22.034 0.507 -0.390 1.00 71.31 185 GLY A CA 1
ATOM 1478 C C . GLY A 1 185 ? -23.500 0.626 -0.794 1.00 71.31 185 GLY A C 1
ATOM 1479 O O . GLY A 1 185 ? -24.356 1.087 -0.036 1.00 71.31 185 GLY A O 1
ATOM 1480 N N . SER A 1 186 ? -23.800 0.135 -1.993 1.00 67.88 186 SER A N 1
ATOM 1481 C CA . SER A 1 186 ? -25.128 0.179 -2.614 1.00 67.88 186 SER A CA 1
ATOM 1482 C C . SER A 1 186 ? -26.246 -0.489 -1.803 1.00 67.88 186 SER A C 1
ATOM 1484 O O . SER A 1 186 ? -27.394 -0.059 -1.873 1.00 67.88 186 SER A O 1
ATOM 1486 N N . ASN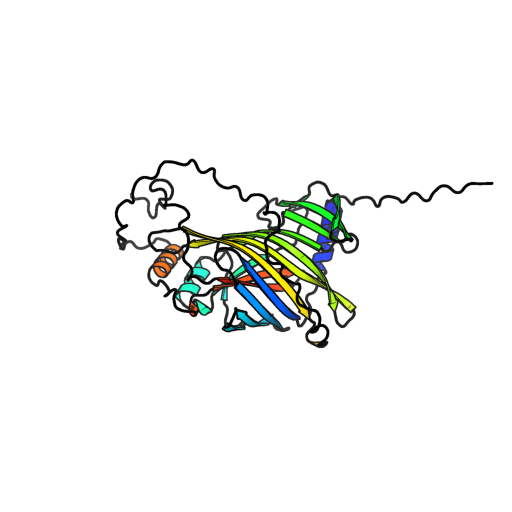 A 1 187 ? -25.912 -1.488 -0.982 1.00 69.69 187 ASN A N 1
ATOM 1487 C CA . ASN A 1 187 ? -26.865 -2.257 -0.172 1.00 69.69 187 ASN A CA 1
ATOM 1488 C C . ASN A 1 187 ? -26.818 -1.910 1.330 1.00 69.69 187 ASN A C 1
ATOM 1490 O O . ASN A 1 187 ? -27.170 -2.741 2.165 1.00 69.69 187 ASN A O 1
ATOM 1494 N N . GLY A 1 188 ? -26.335 -0.715 1.693 1.00 67.94 188 GLY A N 1
ATOM 1495 C CA . GLY A 1 188 ? -26.137 -0.323 3.096 1.00 67.94 188 GLY A CA 1
ATOM 1496 C C . GLY A 1 188 ? -24.930 -0.992 3.765 1.00 67.94 188 GLY A C 1
ATOM 1497 O O . GLY A 1 188 ? -24.755 -0.884 4.977 1.00 67.94 188 GLY A O 1
ATOM 1498 N N . GLU A 1 189 ? -24.093 -1.682 2.984 1.00 74.69 189 GLU A N 1
ATOM 1499 C CA . GLU A 1 189 ? -22.792 -2.175 3.434 1.00 74.69 189 GLU A CA 1
ATOM 1500 C C . GLU A 1 189 ? -21.857 -0.993 3.715 1.00 74.69 189 GLU A C 1
ATOM 1502 O O . GLU A 1 189 ? -21.969 0.057 3.091 1.00 74.69 189 GLU A O 1
ATOM 1507 N N . MET A 1 190 ? -20.917 -1.157 4.642 1.00 77.31 190 MET A N 1
ATOM 1508 C CA . MET A 1 190 ? -19.900 -0.147 4.930 1.00 77.31 190 MET A CA 1
ATOM 1509 C C . MET A 1 190 ? -18.528 -0.747 4.658 1.00 77.31 190 MET A C 1
ATOM 1511 O O . MET A 1 190 ? -18.132 -1.723 5.295 1.00 77.31 190 MET A O 1
ATOM 1515 N N . TYR A 1 191 ? -17.806 -0.158 3.714 1.00 82.94 191 TYR A N 1
ATOM 1516 C CA . TYR A 1 191 ? -16.431 -0.524 3.399 1.00 82.94 191 TYR A CA 1
ATOM 1517 C C . TYR A 1 191 ? -15.467 0.415 4.105 1.00 82.94 191 TYR A C 1
ATOM 1519 O O . TYR A 1 191 ? -15.781 1.578 4.349 1.00 82.94 191 TYR A O 1
ATOM 1527 N N . TRP A 1 192 ? -14.274 -0.079 4.412 1.00 86.56 192 TRP A N 1
ATOM 1528 C CA . TRP A 1 192 ? -13.247 0.704 5.085 1.00 86.56 192 TRP A CA 1
ATOM 1529 C C . TRP A 1 192 ? -12.006 0.761 4.205 1.00 86.56 192 TRP A C 1
ATOM 1531 O O . TRP A 1 192 ? -11.218 -0.184 4.167 1.00 86.56 192 TRP A O 1
ATOM 1541 N N . LEU A 1 193 ? -11.885 1.836 3.424 1.00 87.81 193 LEU A N 1
ATOM 1542 C CA . LEU A 1 193 ? -10.917 1.920 2.330 1.00 87.81 193 LEU A CA 1
ATOM 1543 C C . LEU A 1 193 ? -9.936 3.087 2.529 1.00 87.81 193 LEU A C 1
ATOM 1545 O O . LEU A 1 193 ? -10.296 4.096 3.147 1.00 87.81 193 LEU A O 1
ATOM 1549 N N . PRO A 1 194 ? -8.695 2.969 2.023 1.00 89.38 194 PRO A N 1
ATOM 1550 C CA . PRO A 1 194 ? -7.693 4.025 2.135 1.00 89.38 194 PRO A CA 1
ATOM 1551 C C . PRO A 1 194 ? -8.071 5.314 1.403 1.00 89.38 194 PRO A C 1
ATOM 1553 O O . PR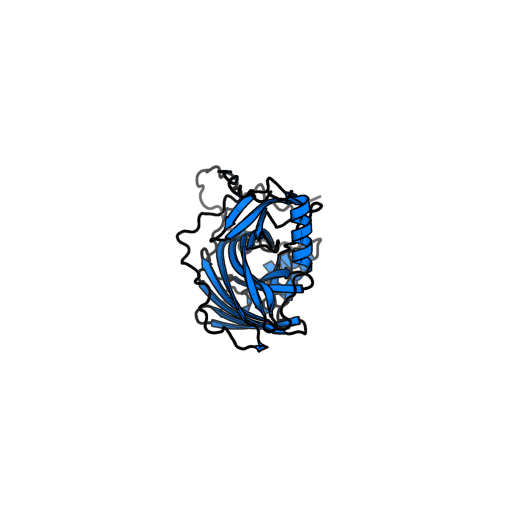O A 1 194 ? -7.993 5.400 0.188 1.00 89.38 194 PRO A O 1
ATOM 1556 N N . LEU A 1 195 ? -8.398 6.379 2.122 1.00 88.19 195 LEU A N 1
ATOM 1557 C CA . LEU A 1 195 ? -8.655 7.683 1.509 1.00 88.19 195 LEU A CA 1
ATOM 1558 C C . LEU A 1 195 ? -7.364 8.333 1.006 1.00 88.19 195 LEU A C 1
ATOM 1560 O O . LEU A 1 195 ? -7.329 8.930 -0.073 1.00 88.19 195 LEU A O 1
ATOM 1564 N N . ARG A 1 196 ? -6.306 8.276 1.819 1.00 89.19 196 ARG A N 1
ATOM 1565 C CA . ARG A 1 196 ? -5.078 9.013 1.537 1.00 89.19 196 ARG A CA 1
ATOM 1566 C C . ARG A 1 196 ? -3.849 8.324 2.094 1.00 89.19 196 ARG A C 1
ATOM 1568 O O . ARG A 1 196 ? -3.839 7.893 3.242 1.00 89.19 196 ARG A O 1
ATOM 1575 N N . THR A 1 197 ? -2.792 8.284 1.298 1.00 88.06 197 THR A N 1
ATOM 1576 C CA . THR A 1 197 ? -1.490 7.744 1.691 1.00 88.06 197 THR A CA 1
ATOM 1577 C C . THR A 1 197 ? -0.450 8.843 1.591 1.00 88.06 197 THR A C 1
ATOM 1579 O O . THR A 1 197 ? -0.349 9.481 0.551 1.00 88.06 197 THR A O 1
ATOM 1582 N N . ARG A 1 198 ? 0.342 9.052 2.644 1.00 89.56 198 ARG A N 1
ATOM 1583 C CA . ARG A 1 198 ? 1.503 9.952 2.620 1.00 89.56 198 ARG A CA 1
ATOM 1584 C C . ARG A 1 198 ? 2.730 9.184 3.063 1.00 89.56 198 ARG A C 1
ATOM 1586 O O . ARG A 1 198 ? 2.733 8.649 4.170 1.00 89.56 198 ARG A O 1
ATOM 1593 N N . MET A 1 199 ? 3.753 9.119 2.227 1.00 84.75 199 MET A N 1
ATOM 1594 C CA . MET A 1 199 ? 4.962 8.344 2.495 1.00 84.75 199 MET A CA 1
ATOM 1595 C C . MET A 1 199 ? 6.201 9.165 2.197 1.00 84.75 199 MET A C 1
ATOM 1597 O O . MET A 1 199 ? 6.282 9.770 1.140 1.00 84.75 199 MET A O 1
ATOM 1601 N N . GLU A 1 200 ? 7.181 9.114 3.092 1.00 83.00 200 GLU A N 1
ATOM 1602 C CA . GLU A 1 200 ? 8.565 9.441 2.767 1.00 83.00 200 GLU A CA 1
ATOM 1603 C C . GLU A 1 200 ? 9.234 8.145 2.317 1.00 83.00 200 GLU A C 1
ATOM 1605 O O . GLU A 1 200 ? 9.396 7.211 3.115 1.00 83.00 200 GLU A O 1
ATOM 1610 N N . ILE A 1 201 ? 9.572 8.062 1.032 1.00 75.19 201 ILE A N 1
ATOM 1611 C CA . ILE A 1 201 ? 10.176 6.864 0.459 1.00 75.19 201 ILE A CA 1
ATOM 1612 C C . ILE A 1 201 ? 11.663 7.101 0.265 1.00 75.19 201 ILE A C 1
ATOM 1614 O O . ILE A 1 201 ? 12.066 8.034 -0.423 1.00 75.19 201 ILE A O 1
ATOM 1618 N N . ARG A 1 202 ? 12.466 6.176 0.790 1.00 73.31 202 ARG A N 1
ATOM 1619 C CA . ARG A 1 202 ? 13.887 6.047 0.497 1.00 73.31 202 ARG A CA 1
ATOM 1620 C C . ARG A 1 202 ? 14.129 4.758 -0.279 1.00 73.31 202 ARG A C 1
ATOM 1622 O O . ARG A 1 202 ? 14.298 3.689 0.313 1.00 73.31 202 ARG A O 1
ATOM 1629 N N . MET A 1 203 ? 14.189 4.855 -1.602 1.00 67.06 203 MET A N 1
ATOM 1630 C CA . MET A 1 203 ? 14.562 3.729 -2.455 1.00 67.06 203 MET A CA 1
ATOM 1631 C C . MET A 1 203 ? 16.039 3.783 -2.792 1.00 67.06 203 MET A C 1
ATOM 1633 O O . MET A 1 203 ? 16.550 4.809 -3.216 1.00 67.06 203 MET A O 1
ATOM 1637 N N . ASN A 1 204 ? 16.716 2.657 -2.658 1.00 58.88 204 ASN A N 1
ATOM 1638 C CA . ASN A 1 204 ? 18.028 2.415 -3.215 1.00 58.88 204 ASN A CA 1
ATOM 1639 C C . ASN A 1 204 ? 17.856 1.759 -4.587 1.00 58.88 204 ASN A C 1
ATOM 1641 O O . ASN A 1 204 ? 17.482 0.592 -4.692 1.00 58.88 204 ASN A O 1
ATOM 1645 N N . PHE A 1 205 ? 18.178 2.512 -5.630 1.00 51.81 205 PHE A N 1
ATOM 1646 C CA . PHE A 1 205 ? 18.401 1.974 -6.958 1.00 51.81 205 PHE A CA 1
ATOM 1647 C C . PHE A 1 205 ? 19.885 1.671 -7.112 1.00 51.81 205 PHE A C 1
ATOM 1649 O O . PHE A 1 205 ? 20.753 2.542 -7.006 1.00 51.81 205 PHE A O 1
ATOM 1656 N N . TRP A 1 206 ? 20.190 0.412 -7.382 1.00 47.19 206 TRP A N 1
ATOM 1657 C CA . TRP A 1 206 ? 21.519 0.030 -7.824 1.00 47.19 206 TRP A CA 1
ATOM 1658 C C . TRP A 1 206 ? 21.613 0.369 -9.309 1.00 47.19 206 TRP A C 1
ATOM 1660 O O . TRP A 1 206 ? 21.036 -0.332 -10.134 1.00 47.19 206 TRP A O 1
ATOM 1670 N N . ILE A 1 207 ? 22.291 1.469 -9.658 1.00 39.31 207 ILE A N 1
ATOM 1671 C CA . ILE A 1 207 ? 22.587 1.773 -11.063 1.00 39.31 207 ILE A CA 1
ATOM 1672 C C . ILE A 1 207 ? 24.074 1.543 -11.305 1.00 39.31 207 ILE A C 1
ATOM 1674 O O . ILE A 1 207 ? 24.906 2.258 -10.73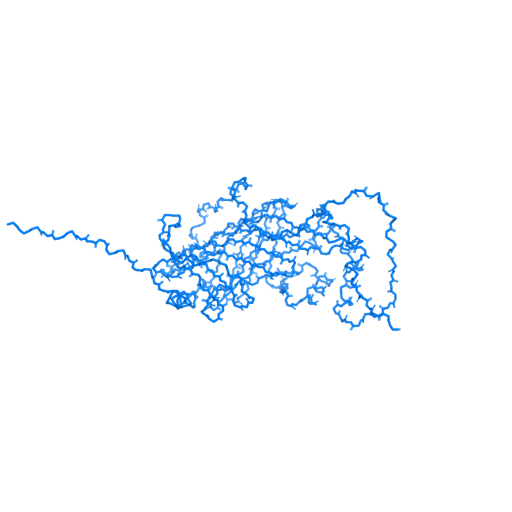8 1.00 39.31 207 ILE A O 1
ATOM 1678 N N . PRO A 1 208 ? 24.451 0.590 -12.167 1.00 41.09 208 PRO A N 1
ATOM 1679 C CA . PRO A 1 208 ? 25.834 0.177 -12.301 1.00 41.09 208 PRO A CA 1
ATOM 1680 C C . PRO A 1 208 ? 26.516 1.005 -13.394 1.00 41.09 208 PRO A C 1
ATOM 1682 O O . PRO A 1 208 ? 26.787 0.548 -14.504 1.00 41.09 208 PRO A O 1
ATOM 1685 N N . LEU A 1 209 ? 26.828 2.255 -13.076 1.00 32.03 209 LEU A N 1
ATOM 1686 C CA . LEU A 1 209 ? 27.982 2.946 -13.650 1.00 32.03 209 LEU A CA 1
ATOM 1687 C C . LEU A 1 209 ? 28.927 3.193 -12.475 1.00 32.03 209 LEU A C 1
ATOM 1689 O O . LEU A 1 209 ? 28.632 4.017 -11.620 1.00 32.03 209 LEU A O 1
ATOM 1693 N N . GLY A 1 210 ? 29.992 2.391 -12.370 1.00 34.72 210 GLY A N 1
ATOM 1694 C CA . GLY A 1 210 ? 31.000 2.531 -11.312 1.00 34.72 210 GLY A CA 1
ATOM 1695 C C . GLY A 1 210 ? 30.515 2.258 -9.880 1.00 34.72 210 GLY A C 1
ATOM 1696 O O . GLY A 1 210 ? 31.020 2.886 -8.960 1.00 34.72 210 GLY A O 1
ATOM 1697 N N . PHE A 1 211 ? 29.540 1.358 -9.679 1.00 40.38 211 PHE A N 1
ATOM 1698 C CA . PHE A 1 211 ? 28.990 1.006 -8.353 1.00 40.38 211 PHE A CA 1
ATOM 1699 C C . PHE A 1 211 ? 28.422 2.187 -7.554 1.00 40.38 211 PHE A C 1
ATOM 1701 O O . PHE A 1 211 ? 28.436 2.191 -6.325 1.00 40.38 211 PHE A O 1
ATOM 1708 N N . THR A 1 212 ? 27.884 3.203 -8.227 1.00 40.00 212 THR A N 1
ATOM 1709 C CA . THR A 1 212 ? 27.208 4.279 -7.507 1.00 40.00 212 THR A CA 1
ATOM 1710 C C . THR A 1 212 ? 25.867 3.775 -6.974 1.00 40.00 212 THR A C 1
ATOM 1712 O O . THR A 1 212 ? 24.940 3.517 -7.743 1.00 40.00 212 THR A O 1
ATOM 1715 N N . ARG A 1 213 ? 25.740 3.656 -5.648 1.00 47.25 213 ARG A N 1
ATOM 1716 C CA . ARG A 1 213 ? 24.436 3.534 -4.987 1.00 47.25 213 ARG A CA 1
ATOM 1717 C C . ARG A 1 213 ? 23.659 4.815 -5.255 1.00 47.25 213 ARG A C 1
ATOM 1719 O O . ARG A 1 213 ? 24.124 5.909 -4.932 1.00 47.25 213 ARG A O 1
ATOM 1726 N N . ARG A 1 214 ? 22.481 4.681 -5.852 1.00 55.78 214 ARG A N 1
ATOM 1727 C CA . ARG A 1 214 ? 21.629 5.814 -6.189 1.00 55.78 214 ARG A CA 1
ATOM 1728 C C . ARG A 1 214 ? 20.387 5.752 -5.327 1.00 55.78 214 ARG A C 1
ATOM 1730 O O . ARG A 1 214 ? 19.839 4.674 -5.116 1.00 55.78 214 ARG A O 1
ATOM 1737 N N . VAL A 1 215 ? 19.973 6.883 -4.775 1.00 58.72 215 VAL A N 1
ATOM 1738 C CA . VAL A 1 215 ? 18.854 6.903 -3.835 1.00 58.72 215 VAL A CA 1
ATOM 1739 C C . VAL A 1 215 ? 17.803 7.877 -4.315 1.00 58.72 215 VAL A C 1
ATOM 1741 O O . VAL A 1 215 ? 18.078 9.061 -4.475 1.00 58.72 215 VAL A O 1
ATOM 1744 N N . PHE A 1 216 ? 16.599 7.359 -4.540 1.00 64.62 216 PHE A N 1
ATOM 1745 C CA . PHE A 1 216 ? 15.411 8.191 -4.551 1.00 64.62 216 PHE A CA 1
ATOM 1746 C C . PHE A 1 216 ? 15.044 8.448 -3.097 1.00 64.62 216 PHE A C 1
ATOM 1748 O O . PHE A 1 216 ? 14.818 7.499 -2.343 1.00 64.62 216 PHE A O 1
ATOM 1755 N N . ASN A 1 217 ? 15.013 9.717 -2.711 1.00 71.19 217 ASN A N 1
ATOM 1756 C CA . ASN A 1 217 ? 14.407 10.137 -1.464 1.00 71.19 217 ASN A CA 1
ATOM 1757 C C . ASN A 1 217 ? 13.390 11.222 -1.777 1.00 71.19 217 ASN A C 1
ATOM 1759 O O . ASN A 1 217 ? 13.749 12.245 -2.366 1.00 71.19 217 ASN A O 1
ATOM 1763 N N . GLY A 1 218 ? 12.139 10.988 -1.418 1.00 72.75 218 GLY A N 1
ATOM 1764 C CA . GLY A 1 218 ? 11.115 11.988 -1.632 1.00 72.75 218 GLY A CA 1
ATOM 1765 C C . GLY A 1 218 ? 9.750 11.581 -1.099 1.00 72.75 218 GLY A C 1
ATOM 1766 O O . GLY A 1 218 ? 9.462 10.381 -0.959 1.00 72.75 218 GLY A O 1
ATOM 1767 N N . PRO A 1 219 ? 8.906 12.580 -0.815 1.00 80.75 219 PRO A N 1
ATOM 1768 C CA . PRO A 1 219 ? 7.542 12.343 -0.406 1.00 80.75 219 PRO A CA 1
ATOM 1769 C C . PRO A 1 219 ? 6.652 11.938 -1.587 1.00 80.75 219 PRO A C 1
ATOM 1771 O O . PRO A 1 219 ? 6.730 12.473 -2.695 1.00 80.75 219 PRO A O 1
ATOM 1774 N N . ILE A 1 220 ? 5.742 11.013 -1.304 1.00 83.56 220 ILE A N 1
ATOM 1775 C CA . ILE A 1 220 ? 4.645 10.607 -2.177 1.00 83.56 220 ILE A CA 1
ATOM 1776 C C . ILE A 1 220 ? 3.339 10.824 -1.426 1.00 83.56 220 ILE A C 1
ATOM 1778 O O . ILE A 1 220 ? 3.193 10.390 -0.279 1.00 83.56 220 ILE A O 1
ATOM 1782 N N . ASP A 1 221 ? 2.387 11.477 -2.080 1.00 87.06 221 ASP A N 1
ATOM 1783 C CA . ASP A 1 221 ? 1.048 11.717 -1.558 1.00 87.06 221 ASP A CA 1
ATOM 1784 C C . ASP A 1 221 ? 0.009 11.206 -2.559 1.00 87.06 221 ASP A C 1
ATOM 1786 O O . ASP A 1 221 ? -0.010 11.604 -3.721 1.00 87.06 221 ASP A O 1
ATOM 1790 N N . ILE A 1 222 ? -0.830 10.279 -2.112 1.00 88.00 222 ILE A N 1
ATOM 1791 C CA . ILE A 1 222 ? -1.797 9.560 -2.939 1.00 88.00 222 ILE A CA 1
ATOM 1792 C C . ILE A 1 222 ? -3.179 9.804 -2.353 1.00 88.00 222 ILE A C 1
ATOM 1794 O O . ILE A 1 222 ? -3.482 9.307 -1.268 1.00 88.00 222 ILE A O 1
ATOM 1798 N N . GLY A 1 223 ? -4.029 10.532 -3.069 1.00 87.88 223 GLY A N 1
ATOM 1799 C CA . GLY A 1 223 ? -5.456 10.647 -2.778 1.00 87.88 223 GLY A CA 1
ATOM 1800 C C . GLY A 1 223 ? -6.243 9.626 -3.592 1.00 87.88 223 GLY A C 1
ATOM 1801 O O . GLY A 1 223 ? -6.052 9.537 -4.802 1.00 87.88 223 GLY A O 1
ATOM 1802 N N . SER A 1 224 ? -7.131 8.867 -2.952 1.00 87.25 224 SER A N 1
ATOM 1803 C CA . SER A 1 224 ? -7.970 7.868 -3.628 1.00 87.25 224 SER A CA 1
ATOM 1804 C C . SER A 1 224 ? -9.450 8.200 -3.464 1.00 87.25 224 SER A C 1
ATOM 1806 O O . SER A 1 224 ? -9.897 8.618 -2.396 1.00 87.25 224 SER A O 1
ATOM 1808 N N . ARG A 1 225 ? -10.225 7.991 -4.527 1.00 85.56 225 ARG A N 1
ATOM 1809 C CA . ARG A 1 225 ? -11.685 8.098 -4.533 1.00 85.56 225 ARG A CA 1
ATOM 1810 C C . ARG A 1 225 ? -12.268 6.805 -5.066 1.00 85.56 225 ARG A C 1
ATOM 1812 O O . ARG A 1 225 ? -11.917 6.378 -6.160 1.00 85.56 225 ARG A O 1
ATOM 1819 N N . TYR A 1 226 ? -13.180 6.224 -4.306 1.00 82.31 226 TYR A N 1
ATOM 1820 C CA . TYR A 1 226 ? -13.798 4.940 -4.606 1.00 82.31 226 TYR A CA 1
ATOM 1821 C C . TYR A 1 226 ? -15.232 5.145 -5.070 1.00 82.31 226 TYR A C 1
ATOM 1823 O O . TYR A 1 226 ? -15.925 6.032 -4.577 1.00 82.31 226 TYR A O 1
ATOM 1831 N N . SER A 1 227 ? -15.672 4.297 -5.988 1.00 75.94 227 SER A N 1
ATOM 1832 C CA . SER A 1 227 ? -17.048 4.243 -6.470 1.00 75.94 227 SER A CA 1
ATOM 1833 C C . SER A 1 227 ? -17.451 2.787 -6.672 1.00 75.94 227 SER A C 1
ATOM 1835 O O . SER A 1 227 ? -16.680 2.000 -7.232 1.00 75.94 227 SER A O 1
ATOM 1837 N N . ASP A 1 228 ? -18.665 2.435 -6.258 1.00 69.25 228 ASP A N 1
ATOM 1838 C CA . ASP A 1 228 ? -19.264 1.157 -6.639 1.00 69.25 228 ASP A CA 1
ATOM 1839 C C . ASP A 1 228 ? -19.622 1.222 -8.131 1.00 69.25 228 ASP A C 1
ATOM 1841 O O . ASP A 1 228 ? -20.312 2.136 -8.594 1.00 69.25 228 ASP A O 1
ATOM 1845 N N . TYR A 1 229 ? -19.117 0.262 -8.906 1.00 62.91 229 TYR A N 1
ATOM 1846 C CA . TYR A 1 229 ? -19.336 0.236 -10.347 1.00 62.91 229 TYR A CA 1
ATOM 1847 C C . TYR A 1 229 ? -20.825 0.127 -10.709 1.00 62.91 229 TYR A C 1
ATOM 1849 O O . TYR A 1 229 ? -21.254 0.650 -11.738 1.00 62.91 229 TYR A O 1
ATOM 1857 N N . ARG A 1 230 ? -21.629 -0.513 -9.854 1.00 61.22 230 ARG A N 1
ATOM 1858 C CA . ARG A 1 230 ? -23.039 -0.809 -10.141 1.00 61.22 230 ARG A CA 1
ATOM 1859 C C . ARG A 1 230 ? -23.949 0.396 -9.985 1.00 61.22 230 ARG A C 1
ATOM 1861 O O . ARG A 1 230 ? -25.001 0.441 -10.615 1.00 61.22 230 ARG A O 1
ATOM 1868 N N . THR A 1 231 ? -23.580 1.349 -9.134 1.00 54.25 231 THR A N 1
ATOM 1869 C CA . THR A 1 231 ? -24.450 2.486 -8.820 1.00 54.25 231 THR A CA 1
ATOM 1870 C C . THR A 1 231 ? -24.179 3.697 -9.687 1.00 54.25 231 THR A C 1
ATOM 1872 O O . THR A 1 231 ? -25.040 4.570 -9.750 1.00 54.25 231 THR A O 1
ATOM 1875 N N . GLY A 1 232 ? -23.017 3.779 -10.349 1.00 50.91 232 GLY A N 1
ATOM 1876 C CA . GLY A 1 232 ? -22.634 4.936 -11.171 1.00 50.91 232 GLY A CA 1
ATOM 1877 C C . GLY A 1 232 ? -22.675 6.281 -10.426 1.00 50.91 232 GLY A C 1
ATOM 1878 O O . GLY A 1 232 ? -22.538 7.333 -11.048 1.00 50.91 232 GLY A O 1
ATOM 1879 N N . ALA A 1 233 ? -22.882 6.255 -9.109 1.00 45.16 233 ALA A N 1
ATOM 1880 C CA . ALA A 1 233 ? -23.131 7.408 -8.266 1.00 45.16 233 ALA A CA 1
ATOM 1881 C C . ALA A 1 233 ? -21.847 7.769 -7.511 1.00 45.16 233 ALA A C 1
ATOM 1883 O O . ALA A 1 233 ? -21.063 6.895 -7.152 1.00 45.16 233 ALA A O 1
ATOM 1884 N N . ASP A 1 234 ? -21.650 9.072 -7.313 1.00 51.22 234 ASP A N 1
ATOM 1885 C CA . ASP A 1 234 ? -20.479 9.749 -6.728 1.00 51.22 234 ASP A CA 1
ATOM 1886 C C . ASP A 1 234 ? -19.257 9.985 -7.630 1.00 51.22 234 ASP A C 1
ATOM 1888 O O . ASP A 1 234 ? -18.179 10.358 -7.162 1.00 51.22 234 ASP A O 1
ATOM 1892 N N . ALA A 1 235 ? -19.435 9.957 -8.954 1.00 49.56 235 ALA A N 1
ATOM 1893 C CA . ALA A 1 235 ? -18.424 10.483 -9.881 1.00 49.56 235 ALA A CA 1
ATOM 1894 C C . ALA A 1 235 ? -18.213 12.017 -9.773 1.00 49.56 235 ALA A C 1
ATOM 1896 O O . ALA A 1 235 ? -17.239 12.534 -10.327 1.00 49.56 235 ALA A O 1
ATOM 1897 N N . SER A 1 236 ? -19.085 12.749 -9.063 1.00 47.03 236 SER A N 1
ATOM 1898 C CA . SER A 1 236 ? -19.091 14.220 -8.996 1.00 47.03 236 SER A CA 1
ATOM 1899 C C . SER A 1 236 ? -18.328 14.838 -7.819 1.00 47.03 236 SER A C 1
ATOM 1901 O O . SER A 1 236 ? -18.078 16.041 -7.846 1.00 47.03 236 SER A O 1
ATOM 1903 N N . ALA A 1 237 ? -17.951 14.071 -6.790 1.00 56.06 237 ALA A N 1
ATOM 1904 C CA . ALA A 1 237 ? -17.140 14.612 -5.697 1.00 56.06 237 ALA A CA 1
ATOM 1905 C C . ALA A 1 237 ? -15.697 14.840 -6.188 1.00 56.06 237 ALA A C 1
ATOM 1907 O O . ALA A 1 237 ? -15.116 13.908 -6.757 1.00 56.06 237 ALA A O 1
ATOM 1908 N N . PRO A 1 238 ? -15.099 16.033 -6.006 1.00 53.97 238 PRO A N 1
ATOM 1909 C CA . PRO A 1 238 ? -13.719 16.267 -6.417 1.00 53.97 238 PRO A CA 1
ATOM 1910 C C . PRO A 1 238 ? -12.788 15.289 -5.692 1.00 53.97 238 PRO A C 1
ATOM 1912 O O . PRO A 1 238 ? -13.022 14.944 -4.532 1.00 53.97 238 PRO A O 1
ATOM 1915 N N . LEU A 1 239 ? -11.738 14.827 -6.382 1.00 60.44 239 LEU A N 1
ATOM 1916 C CA . LEU A 1 239 ? -10.698 14.019 -5.743 1.00 60.44 239 LEU A CA 1
ATOM 1917 C C . LEU A 1 239 ? -10.146 14.777 -4.524 1.00 60.44 239 LEU A C 1
ATOM 1919 O O . LEU A 1 239 ? -10.082 16.011 -4.567 1.00 60.44 239 LEU A O 1
ATOM 1923 N N . PRO A 1 240 ? -9.741 14.078 -3.446 1.00 63.41 240 PRO A N 1
ATOM 1924 C CA . PRO A 1 240 ? -9.096 14.729 -2.318 1.00 63.41 240 PRO A CA 1
ATOM 1925 C C . PRO A 1 240 ? -7.910 15.539 -2.831 1.00 63.41 240 PRO A C 1
ATOM 1927 O O . PRO A 1 240 ? -6.960 14.967 -3.365 1.00 63.41 240 PRO A O 1
ATOM 1930 N N . THR A 1 241 ? -7.973 16.866 -2.692 1.00 61.59 241 THR A N 1
ATOM 1931 C CA . THR A 1 241 ? -6.902 17.734 -3.174 1.00 61.59 241 THR A CA 1
ATOM 1932 C C . THR A 1 241 ? -5.596 17.288 -2.540 1.00 61.59 241 THR A C 1
ATOM 1934 O O . THR A 1 241 ? -5.509 17.149 -1.312 1.00 61.59 241 THR A O 1
ATOM 1937 N N . VAL A 1 242 ? -4.579 17.081 -3.373 1.00 60.44 242 VAL A N 1
ATOM 1938 C CA . VAL A 1 242 ? -3.213 16.876 -2.911 1.00 60.44 242 VAL A CA 1
ATOM 1939 C C . VAL A 1 242 ? -2.601 18.273 -2.705 1.00 60.44 242 VAL A C 1
ATOM 1941 O O . VAL A 1 242 ? -2.323 18.959 -3.685 1.00 60.44 242 VAL A O 1
ATOM 1944 N N . PRO A 1 243 ? -2.538 18.815 -1.468 1.00 55.31 243 PRO A N 1
ATOM 1945 C CA . PRO A 1 243 ? -1.885 20.083 -1.182 1.00 55.31 243 PRO A CA 1
ATOM 1946 C C . PRO A 1 243 ? -0.449 20.074 -1.686 1.00 55.31 243 PRO A C 1
ATOM 1948 O O . PRO A 1 243 ? 0.289 19.129 -1.421 1.00 55.31 243 PRO A O 1
ATOM 1951 N N . ASN A 1 244 ? -0.039 21.183 -2.307 1.00 50.88 244 ASN A N 1
ATOM 1952 C CA . ASN A 1 244 ? 1.366 21.468 -2.562 1.00 50.88 244 ASN A CA 1
ATOM 1953 C C . ASN A 1 244 ? 2.122 21.354 -1.235 1.00 50.88 244 ASN A C 1
ATOM 1955 O O . ASN A 1 244 ? 1.877 22.121 -0.299 1.00 50.88 244 ASN A O 1
ATOM 1959 N N . VAL A 1 245 ? 2.974 20.335 -1.134 1.00 45.16 245 VAL A N 1
ATOM 1960 C CA . VAL A 1 245 ? 3.654 19.932 0.097 1.00 45.16 245 VAL A CA 1
ATOM 1961 C C . VAL A 1 245 ? 4.727 20.966 0.437 1.00 45.16 245 VAL A C 1
ATOM 1963 O O . VAL A 1 245 ? 5.904 20.770 0.174 1.00 45.16 245 VAL A O 1
ATOM 1966 N N . VAL A 1 246 ? 4.318 22.099 1.005 1.00 40.97 246 VAL A N 1
ATOM 1967 C CA . VAL A 1 246 ? 5.241 23.073 1.609 1.00 40.97 246 VAL A CA 1
ATOM 1968 C C . VAL A 1 246 ? 5.182 23.004 3.142 1.00 40.97 246 VAL A C 1
ATOM 1970 O O . VAL A 1 246 ? 6.112 23.449 3.795 1.00 40.97 246 VAL A O 1
ATOM 1973 N N . ASN A 1 247 ? 4.152 22.386 3.745 1.00 35.47 247 ASN A N 1
ATOM 1974 C CA . ASN A 1 247 ? 3.902 22.495 5.195 1.00 35.47 247 ASN A CA 1
ATOM 1975 C C . ASN A 1 247 ? 3.504 21.191 5.924 1.00 35.47 247 ASN A C 1
ATOM 1977 O O . ASN A 1 247 ? 2.857 21.253 6.968 1.00 35.47 247 ASN A O 1
ATOM 1981 N N . ALA A 1 248 ? 3.867 20.003 5.430 1.00 38.41 248 ALA A N 1
ATOM 1982 C CA . ALA A 1 248 ? 3.784 18.806 6.276 1.00 38.41 248 ALA A CA 1
ATOM 1983 C C . ALA A 1 248 ? 5.035 18.746 7.176 1.00 38.41 248 ALA A C 1
ATOM 1985 O O . ALA A 1 248 ? 6.142 18.844 6.644 1.00 38.41 248 ALA A O 1
ATOM 1986 N N . PRO A 1 249 ? 4.910 18.614 8.513 1.00 36.72 249 PRO A N 1
ATOM 1987 C CA . PRO A 1 249 ? 6.079 18.485 9.374 1.00 36.72 249 PRO A CA 1
ATOM 1988 C C . PRO A 1 249 ? 6.888 17.244 8.961 1.00 36.72 249 PRO A C 1
ATOM 1990 O O . PRO A 1 249 ? 6.289 16.202 8.671 1.00 36.72 249 PRO A O 1
ATOM 1993 N N . PRO A 1 250 ? 8.230 17.337 8.917 1.00 34.72 250 PRO A N 1
ATOM 1994 C CA . PRO A 1 250 ? 9.080 16.230 8.511 1.00 34.72 250 PRO A CA 1
ATOM 1995 C C . PRO A 1 250 ? 8.822 15.018 9.405 1.00 34.72 250 PRO A C 1
ATOM 1997 O O . PRO A 1 250 ? 8.735 15.123 10.632 1.00 34.72 250 PRO A O 1
ATOM 2000 N N . VAL A 1 251 ? 8.691 13.851 8.775 1.00 43.03 251 VAL A N 1
ATOM 2001 C CA . VAL A 1 251 ? 8.616 12.567 9.469 1.00 43.03 251 VAL A CA 1
ATOM 2002 C C . VAL A 1 251 ? 9.867 12.443 10.340 1.00 43.03 251 VAL A C 1
ATOM 2004 O O . VAL A 1 251 ? 10.985 12.491 9.835 1.00 43.03 251 VAL A O 1
ATOM 2007 N N . VAL A 1 252 ? 9.676 12.314 11.656 1.00 37.97 252 VAL A N 1
ATOM 2008 C CA . VAL A 1 252 ? 10.766 12.139 12.625 1.00 37.97 252 VAL A CA 1
ATOM 2009 C C . VAL A 1 252 ? 11.666 10.977 12.192 1.00 37.97 252 VAL A C 1
ATOM 2011 O O . VAL A 1 252 ? 11.238 9.825 12.212 1.00 37.97 252 VAL A O 1
ATOM 2014 N N . GLY A 1 253 ? 12.889 11.348 11.801 1.00 32.47 253 GLY A N 1
ATOM 2015 C CA . GLY A 1 253 ? 14.143 10.598 11.812 1.00 32.47 253 GLY A CA 1
ATOM 2016 C C . GLY A 1 253 ? 14.107 9.136 11.380 1.00 32.47 253 GLY A C 1
ATOM 2017 O O . GLY A 1 253 ? 13.936 8.243 12.205 1.00 32.47 253 GLY A O 1
ATOM 2018 N N . ILE A 1 254 ? 14.473 8.874 10.126 1.00 36.03 254 ILE A N 1
ATOM 2019 C CA . ILE A 1 254 ? 15.372 7.741 9.873 1.00 36.03 254 ILE A CA 1
ATOM 2020 C C . ILE A 1 254 ? 16.705 8.135 10.533 1.00 36.03 254 ILE A C 1
ATOM 2022 O O . ILE A 1 254 ? 17.138 9.265 10.303 1.00 36.03 254 ILE A O 1
ATOM 2026 N N . PRO A 1 255 ? 17.357 7.293 11.354 1.00 29.14 255 PRO A N 1
ATOM 2027 C CA . PRO A 1 255 ? 18.689 7.619 11.843 1.00 29.14 255 PRO A CA 1
ATOM 2028 C C . PRO A 1 255 ? 19.620 7.830 10.643 1.00 29.14 255 PRO A C 1
ATOM 2030 O O . PRO A 1 255 ? 19.890 6.911 9.865 1.00 29.14 255 PRO A O 1
ATOM 2033 N N . THR A 1 256 ? 20.063 9.071 10.466 1.00 28.23 256 THR A N 1
ATOM 2034 C CA . THR A 1 256 ? 21.182 9.423 9.596 1.00 28.23 256 THR A CA 1
ATOM 2035 C C . THR A 1 256 ? 22.448 8.918 10.290 1.00 28.23 256 THR A C 1
ATOM 2037 O O . THR A 1 256 ? 22.636 9.244 11.463 1.00 28.23 256 THR A O 1
ATOM 2040 N N . PRO A 1 257 ? 23.314 8.123 9.640 1.00 29.62 257 PRO A N 1
ATOM 2041 C CA . PRO A 1 257 ? 24.651 7.884 10.171 1.00 29.62 257 PRO A CA 1
ATOM 2042 C C . PRO A 1 257 ? 25.357 9.237 10.323 1.00 29.62 257 PRO A C 1
ATOM 2044 O O . PRO A 1 257 ? 25.305 10.054 9.404 1.00 29.62 257 PRO A O 1
ATOM 2047 N N . GLU A 1 258 ? 25.967 9.498 11.477 1.00 26.64 258 GLU A N 1
ATOM 2048 C CA . GLU A 1 258 ? 26.728 10.725 11.720 1.00 26.64 258 GLU A CA 1
ATOM 2049 C C . GLU A 1 258 ? 27.829 10.880 10.655 1.00 26.64 258 GLU A C 1
ATOM 2051 O O . GLU A 1 258 ? 28.743 10.061 10.557 1.00 26.64 258 GLU A O 1
ATOM 2056 N N . GLN A 1 259 ? 27.725 11.921 9.823 1.00 29.81 259 GLN A N 1
ATOM 2057 C CA . GLN A 1 259 ? 28.745 12.273 8.838 1.00 29.81 259 GLN A CA 1
ATOM 2058 C C . GLN A 1 259 ? 29.857 13.077 9.514 1.00 29.81 259 GLN A C 1
ATOM 2060 O O . GLN A 1 259 ? 29.721 14.275 9.763 1.00 29.81 259 GLN A O 1
ATOM 2065 N N . THR A 1 260 ? 30.995 12.435 9.757 1.00 26.45 260 THR A N 1
ATOM 2066 C CA . THR A 1 260 ? 32.245 13.137 10.058 1.00 26.45 260 THR A CA 1
ATOM 2067 C C . THR A 1 260 ? 32.791 13.730 8.757 1.00 26.45 260 THR A C 1
ATOM 2069 O O . THR A 1 260 ? 33.325 13.010 7.913 1.00 26.45 260 THR A O 1
ATOM 2072 N N . GLN A 1 261 ? 32.644 15.044 8.567 1.00 25.77 261 GLN A N 1
ATOM 2073 C CA . GLN A 1 261 ? 33.230 15.763 7.431 1.00 25.77 261 GLN A CA 1
ATOM 2074 C C . GLN A 1 261 ? 34.758 15.618 7.445 1.00 25.77 261 GLN A C 1
ATOM 2076 O O . GLN A 1 261 ? 35.427 16.129 8.341 1.00 25.77 261 GLN A O 1
ATOM 2081 N N . SER A 1 262 ? 35.311 14.941 6.439 1.00 25.62 262 SER A N 1
ATOM 2082 C CA . SER A 1 262 ? 36.745 14.986 6.127 1.00 25.62 262 SER A CA 1
ATOM 2083 C C . SER A 1 262 ? 36.973 15.820 4.859 1.00 25.62 262 SER A C 1
ATOM 2085 O O . SER A 1 262 ? 36.101 15.828 3.986 1.00 25.62 262 SER A O 1
ATOM 2087 N N . PRO A 1 263 ? 38.103 16.543 4.735 1.00 25.19 263 PRO A N 1
ATOM 2088 C CA . PRO A 1 263 ? 38.296 17.523 3.674 1.00 25.19 263 PRO A CA 1
ATOM 2089 C C . PRO A 1 263 ? 38.472 16.866 2.302 1.00 25.19 263 PRO A C 1
ATOM 2091 O O . PRO A 1 263 ? 39.101 15.819 2.159 1.00 25.19 263 PRO A O 1
ATOM 2094 N N . SER A 1 264 ? 37.940 17.546 1.293 1.00 32.25 264 SER A N 1
ATOM 2095 C CA . SER A 1 264 ? 37.907 17.182 -0.120 1.00 32.25 264 SER A CA 1
ATOM 2096 C C . SER A 1 264 ? 39.306 16.921 -0.696 1.00 32.25 264 SER A C 1
ATOM 2098 O O . SER A 1 264 ? 40.073 17.857 -0.925 1.00 32.25 264 SER A O 1
ATOM 2100 N N . ALA A 1 265 ? 39.624 15.659 -0.991 1.00 28.47 265 ALA A N 1
ATOM 2101 C CA . ALA A 1 265 ? 40.747 15.289 -1.849 1.00 28.47 265 ALA A CA 1
ATOM 2102 C C . ALA A 1 265 ? 40.253 15.091 -3.293 1.00 28.47 265 ALA A C 1
ATOM 2104 O O . ALA A 1 265 ? 39.177 14.544 -3.533 1.00 28.47 265 ALA A O 1
ATOM 2105 N N . SER A 1 266 ? 41.035 15.594 -4.245 1.00 31.11 266 SER A N 1
ATOM 2106 C CA . SER A 1 266 ? 40.777 15.601 -5.685 1.00 31.11 266 SER A CA 1
ATOM 2107 C C . SER A 1 266 ? 40.473 14.214 -6.270 1.00 31.11 266 SER A C 1
ATOM 2109 O O . SER A 1 266 ? 41.011 13.201 -5.827 1.00 31.11 266 SER A O 1
ATOM 2111 N N . LEU A 1 267 ? 39.608 14.199 -7.298 1.00 32.09 267 LEU A N 1
ATOM 2112 C CA . LEU A 1 267 ? 39.144 13.010 -8.020 1.00 32.09 267 LEU A CA 1
ATOM 2113 C C . LEU A 1 267 ? 40.302 12.071 -8.405 1.00 32.09 267 LEU A C 1
ATOM 2115 O O . LEU A 1 267 ? 41.139 12.401 -9.246 1.00 32.09 267 LEU A O 1
ATOM 2119 N N . GLY A 1 268 ? 40.302 10.874 -7.815 1.00 28.84 268 GLY A N 1
ATOM 2120 C CA . GLY A 1 268 ? 41.124 9.747 -8.246 1.00 28.84 268 GLY A CA 1
ATOM 2121 C C . GLY A 1 268 ? 40.707 9.211 -9.622 1.00 28.84 268 GLY A C 1
ATOM 2122 O O . GLY A 1 268 ? 39.594 9.446 -10.089 1.00 28.84 268 GLY A O 1
ATOM 2123 N N . LYS A 1 269 ? 41.647 8.514 -10.274 1.00 27.67 269 LYS A N 1
ATOM 2124 C CA . LYS A 1 269 ? 41.604 8.012 -11.661 1.00 27.67 269 LYS A CA 1
ATOM 2125 C C . LYS A 1 269 ? 40.303 7.271 -12.040 1.00 27.67 269 LYS A C 1
ATOM 2127 O O . LYS A 1 269 ? 39.692 6.647 -11.175 1.00 27.67 269 LYS A O 1
ATOM 2132 N N . PRO A 1 270 ? 39.918 7.283 -13.336 1.00 30.19 270 PRO A N 1
ATOM 2133 C CA . PRO A 1 270 ? 38.745 6.562 -13.830 1.00 30.19 270 PRO A CA 1
ATOM 2134 C C . PRO A 1 270 ? 38.807 5.074 -13.466 1.00 30.19 270 PRO A C 1
ATOM 2136 O O . PRO A 1 270 ? 39.838 4.427 -13.642 1.00 30.19 270 PRO A O 1
ATOM 2139 N N . LEU A 1 271 ? 37.693 4.549 -12.952 1.00 31.34 271 LEU A N 1
ATOM 2140 C CA . LEU A 1 271 ? 37.513 3.128 -12.669 1.00 31.34 271 LEU A CA 1
ATOM 2141 C C . LEU A 1 271 ? 37.605 2.345 -13.990 1.00 31.34 271 LEU A C 1
ATOM 2143 O O . LEU A 1 271 ? 36.720 2.465 -14.840 1.00 31.34 271 LEU A O 1
ATOM 2147 N N . GLU A 1 272 ? 38.648 1.537 -14.167 1.00 24.59 272 GLU A N 1
ATOM 2148 C CA . GLU A 1 272 ? 38.657 0.520 -15.217 1.00 24.59 272 GLU A CA 1
ATOM 2149 C C . GLU A 1 272 ? 37.724 -0.624 -14.801 1.00 24.59 272 GLU A C 1
ATOM 2151 O O . GLU A 1 272 ? 37.935 -1.295 -13.791 1.00 24.59 272 GLU A O 1
ATOM 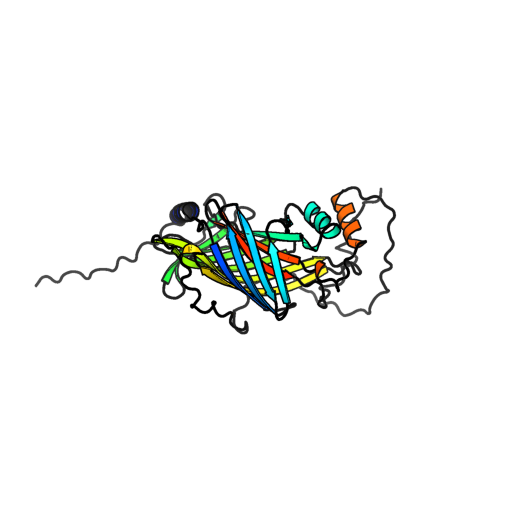2156 N N . LEU A 1 273 ? 36.657 -0.830 -15.574 1.00 30.09 273 LEU A N 1
ATOM 2157 C CA . LEU A 1 273 ? 35.785 -1.995 -15.455 1.00 30.09 273 LEU A CA 1
ATOM 2158 C C . LEU A 1 273 ? 36.499 -3.191 -16.094 1.00 30.09 273 LEU A C 1
ATOM 2160 O O . LEU A 1 273 ? 36.395 -3.411 -17.299 1.00 30.09 273 LEU A O 1
ATOM 2164 N N . SER A 1 274 ? 37.228 -3.967 -15.298 1.00 29.53 274 SER A N 1
ATOM 2165 C CA . SER A 1 274 ? 37.699 -5.280 -15.727 1.00 29.53 274 SER A CA 1
ATOM 2166 C C . SER A 1 274 ? 36.525 -6.264 -15.733 1.00 29.53 274 SER A C 1
ATOM 2168 O O . SER A 1 274 ? 35.862 -6.496 -14.721 1.00 29.53 274 SER A O 1
ATOM 2170 N N . ILE A 1 275 ? 36.237 -6.844 -16.900 1.00 33.09 275 ILE A N 1
ATOM 2171 C CA . ILE A 1 275 ? 35.304 -7.968 -17.022 1.00 33.09 275 ILE A CA 1
ATOM 2172 C C . ILE A 1 275 ? 36.028 -9.188 -16.448 1.00 33.09 275 ILE A C 1
ATOM 2174 O O . ILE A 1 275 ? 36.910 -9.755 -17.090 1.00 33.09 275 ILE A O 1
ATOM 2178 N N . SER A 1 276 ? 35.704 -9.556 -15.209 1.00 33.25 276 SER A N 1
ATOM 2179 C CA . SER A 1 276 ? 36.184 -10.803 -14.612 1.00 33.25 276 SER A CA 1
ATOM 2180 C C . SER A 1 276 ? 35.588 -11.995 -15.364 1.00 33.25 276 SER A C 1
ATOM 2182 O O . SER A 1 276 ? 34.377 -12.074 -15.552 1.00 33.25 276 SER A O 1
ATOM 2184 N N . THR A 1 277 ? 36.437 -12.935 -15.774 1.00 34.19 277 THR A N 1
ATOM 2185 C CA . THR A 1 277 ? 36.055 -14.207 -16.409 1.00 34.19 277 THR A CA 1
ATOM 2186 C C . THR A 1 277 ? 35.749 -15.316 -15.391 1.00 34.19 277 THR A C 1
ATOM 2188 O O . THR A 1 277 ? 35.763 -16.491 -15.750 1.00 34.19 277 THR A O 1
ATOM 2191 N N . GLN A 1 278 ? 35.522 -14.989 -14.112 1.00 38.22 278 GLN A N 1
ATOM 2192 C CA . GLN A 1 278 ? 35.186 -15.989 -13.094 1.00 38.22 278 GLN A CA 1
ATOM 2193 C C . GLN A 1 278 ? 33.686 -16.304 -13.074 1.00 38.22 278 GLN A C 1
ATOM 2195 O O . GLN A 1 278 ? 32.844 -15.416 -12.956 1.00 38.22 278 GLN A O 1
ATOM 2200 N N . THR A 1 279 ? 33.372 -17.596 -13.155 1.00 40.72 279 THR A N 1
ATOM 2201 C CA . THR A 1 279 ? 32.036 -18.174 -12.967 1.00 40.72 279 THR A CA 1
ATOM 2202 C C . THR A 1 279 ? 31.520 -17.874 -11.563 1.00 40.72 279 THR A C 1
ATOM 2204 O O . THR A 1 279 ? 32.211 -18.182 -10.589 1.00 40.72 279 THR A O 1
ATOM 2207 N N . SER A 1 280 ? 30.330 -17.278 -11.431 1.00 48.56 280 SER A N 1
ATOM 2208 C CA . SER A 1 280 ? 29.766 -17.017 -10.108 1.00 48.56 280 SER A CA 1
ATOM 2209 C C . SER A 1 280 ? 29.255 -18.314 -9.464 1.00 48.56 280 SER A C 1
ATOM 2211 O O . SER A 1 280 ? 28.835 -19.250 -10.139 1.00 48.56 280 SER A O 1
ATOM 2213 N N . ASN A 1 281 ? 29.303 -18.377 -8.131 1.00 57.19 281 ASN A N 1
ATOM 2214 C CA . ASN A 1 281 ? 28.905 -19.562 -7.362 1.00 57.19 281 ASN A CA 1
ATOM 2215 C C . ASN A 1 281 ? 27.396 -19.587 -7.028 1.00 57.19 281 ASN A C 1
ATOM 2217 O O . ASN A 1 281 ? 26.961 -20.415 -6.230 1.00 57.19 281 ASN A O 1
ATOM 2221 N N . SER A 1 282 ? 26.597 -18.656 -7.564 1.00 63.81 282 SER A N 1
ATOM 2222 C CA . SER A 1 282 ? 25.178 -18.488 -7.227 1.00 63.81 282 SER A CA 1
ATOM 2223 C C . SER A 1 282 ? 24.384 -17.977 -8.424 1.00 63.81 282 SER A C 1
ATOM 2225 O O . SER A 1 282 ? 24.716 -16.948 -9.005 1.00 63.81 282 SER A O 1
ATOM 2227 N N . VAL A 1 283 ? 23.253 -18.624 -8.714 1.00 67.38 283 VAL A N 1
ATOM 2228 C CA . VAL A 1 283 ? 22.327 -18.212 -9.785 1.00 67.38 283 VAL A CA 1
ATOM 2229 C C . VAL A 1 283 ? 21.873 -16.755 -9.618 1.00 67.38 283 VAL A C 1
ATOM 2231 O O . VAL A 1 283 ? 21.699 -16.036 -10.599 1.00 67.38 283 VAL A O 1
ATOM 2234 N N . LEU A 1 284 ? 21.727 -16.277 -8.376 1.00 60.97 284 LEU A N 1
ATOM 2235 C CA . LEU A 1 284 ? 21.395 -14.877 -8.105 1.00 60.97 284 LEU A CA 1
ATOM 2236 C C . LEU A 1 284 ? 22.533 -13.936 -8.512 1.00 60.97 284 LEU A C 1
ATOM 2238 O O . LEU A 1 284 ? 22.279 -12.886 -9.094 1.00 60.97 284 LEU A O 1
ATOM 2242 N N . SER A 1 285 ? 23.777 -14.311 -8.225 1.00 61.00 285 SER A N 1
ATOM 2243 C CA . SER A 1 285 ? 24.954 -13.527 -8.599 1.00 61.00 285 SER A CA 1
ATOM 2244 C C . SER A 1 285 ? 25.137 -13.475 -10.118 1.00 61.00 285 SER A C 1
ATOM 2246 O O . SER A 1 285 ? 25.404 -12.396 -10.646 1.00 61.00 285 SER A O 1
ATOM 2248 N N . ASP A 1 286 ? 24.892 -14.583 -10.825 1.00 61.28 286 ASP A N 1
ATOM 2249 C CA . ASP A 1 286 ? 24.890 -14.619 -12.295 1.00 61.28 286 ASP A CA 1
ATOM 2250 C C . ASP A 1 286 ? 23.803 -13.714 -12.884 1.00 61.28 286 ASP A C 1
ATOM 2252 O O . ASP A 1 286 ? 24.066 -12.961 -13.819 1.00 61.28 286 ASP A O 1
ATOM 2256 N N . ARG A 1 287 ? 22.587 -13.728 -12.318 1.00 62.81 287 ARG A N 1
ATOM 2257 C CA . ARG A 1 287 ? 21.490 -12.855 -12.770 1.00 62.81 287 ARG A CA 1
ATOM 2258 C C . ARG A 1 287 ? 21.772 -11.383 -12.507 1.00 62.81 287 ARG A C 1
ATOM 2260 O O . ARG A 1 287 ? 21.530 -10.561 -13.384 1.00 62.81 287 ARG A O 1
ATOM 2267 N N . ILE A 1 288 ? 22.345 -11.042 -11.354 1.00 60.91 288 ILE A N 1
ATOM 2268 C CA . ILE A 1 288 ? 22.798 -9.672 -11.072 1.00 60.91 288 ILE A CA 1
ATOM 2269 C C . ILE A 1 288 ? 23.881 -9.250 -12.080 1.00 60.91 288 ILE A C 1
ATOM 2271 O O . ILE A 1 288 ? 23.841 -8.135 -12.598 1.00 60.91 288 ILE A O 1
ATOM 2275 N N . ALA A 1 289 ? 24.834 -10.131 -12.394 1.00 60.50 289 ALA A N 1
ATOM 2276 C CA . ALA A 1 289 ? 25.870 -9.852 -13.386 1.00 60.50 289 ALA A CA 1
ATOM 2277 C C . ALA A 1 289 ? 25.284 -9.662 -14.795 1.00 60.50 289 ALA A C 1
ATOM 2279 O O . ALA A 1 289 ? 25.631 -8.697 -15.474 1.00 60.50 289 ALA A O 1
ATOM 2280 N N . GLN A 1 290 ? 24.353 -10.521 -15.213 1.00 60.34 290 GLN A N 1
ATOM 2281 C CA . GLN A 1 290 ? 23.662 -10.418 -16.497 1.00 60.34 290 GLN A CA 1
ATOM 2282 C C . GLN A 1 290 ? 22.865 -9.112 -16.603 1.00 60.34 290 GLN A C 1
ATOM 2284 O O . GLN A 1 290 ? 23.033 -8.394 -17.584 1.00 60.34 290 GLN A O 1
ATOM 2289 N N . PHE A 1 291 ? 22.106 -8.748 -15.565 1.00 61.22 291 PHE A N 1
ATOM 2290 C CA . PHE A 1 291 ? 21.427 -7.451 -15.458 1.00 61.22 291 PHE A CA 1
ATOM 2291 C C . PHE A 1 291 ? 22.397 -6.278 -15.664 1.00 61.22 291 PHE A C 1
ATOM 2293 O O . PHE A 1 291 ? 22.102 -5.337 -16.401 1.00 61.22 291 PHE A O 1
ATOM 2300 N N . ASN A 1 292 ? 23.586 -6.342 -15.054 1.00 57.16 292 ASN A N 1
ATOM 2301 C CA . ASN A 1 292 ? 24.603 -5.297 -15.185 1.00 57.16 292 ASN A CA 1
ATOM 2302 C C . ASN A 1 292 ? 25.201 -5.202 -16.598 1.00 57.16 292 ASN A C 1
ATOM 2304 O O . ASN A 1 292 ? 25.705 -4.138 -16.964 1.00 57.16 292 ASN A O 1
ATOM 2308 N N . LEU A 1 293 ? 25.190 -6.295 -17.364 1.00 56.16 293 LEU A N 1
ATOM 2309 C CA . LEU A 1 293 ? 25.725 -6.367 -18.725 1.00 56.16 293 LEU A CA 1
ATOM 2310 C C . LEU A 1 293 ? 24.687 -5.953 -19.774 1.00 56.16 293 LEU A C 1
ATOM 2312 O O . LEU A 1 293 ? 25.034 -5.269 -20.733 1.00 56.16 293 LEU A O 1
ATOM 2316 N N . THR A 1 294 ? 23.414 -6.300 -19.579 1.00 56.38 294 THR A N 1
ATOM 2317 C CA . THR A 1 294 ? 22.306 -5.998 -20.501 1.00 56.38 294 THR A CA 1
ATOM 2318 C C . THR A 1 294 ? 21.621 -4.673 -20.170 1.00 56.38 294 THR A C 1
ATOM 2320 O O . THR A 1 294 ? 20.400 -4.577 -20.275 1.00 56.38 294 THR A O 1
ATOM 2323 N N . LYS A 1 295 ? 22.394 -3.670 -19.721 1.00 53.00 295 LYS A N 1
ATOM 2324 C CA . LYS A 1 295 ? 21.875 -2.392 -19.205 1.00 53.00 295 LYS A CA 1
ATOM 2325 C C . LYS A 1 295 ? 20.773 -1.862 -20.123 1.00 53.00 295 LYS A C 1
ATOM 2327 O O . LYS A 1 295 ? 21.062 -1.600 -21.293 1.00 53.00 295 LYS A O 1
ATOM 2332 N N . PRO A 1 296 ? 19.547 -1.681 -19.617 1.00 53.06 296 PRO A N 1
ATOM 2333 C CA . PRO A 1 296 ? 18.498 -1.109 -20.430 1.00 53.06 296 PRO A CA 1
ATOM 2334 C C . PRO A 1 296 ? 18.894 0.300 -20.848 1.00 53.06 296 PRO A C 1
ATOM 2336 O O . PRO A 1 296 ? 19.461 1.058 -20.051 1.00 53.06 296 PRO A O 1
ATOM 2339 N N . ASP A 1 297 ? 18.576 0.656 -22.089 1.00 56.78 297 ASP A N 1
ATOM 2340 C CA . ASP A 1 297 ? 18.640 2.045 -22.502 1.00 56.78 297 ASP A CA 1
ATOM 2341 C C . ASP A 1 297 ? 17.650 2.826 -21.643 1.00 56.78 297 ASP A C 1
ATOM 2343 O O . ASP A 1 297 ? 16.438 2.687 -21.784 1.00 56.78 297 ASP A O 1
ATOM 2347 N N . LEU A 1 298 ? 18.175 3.657 -20.742 1.00 51.56 298 LEU A N 1
ATOM 2348 C CA . LEU A 1 298 ? 17.352 4.474 -19.865 1.00 51.56 298 LEU A CA 1
ATOM 2349 C C . LEU A 1 298 ? 16.443 5.402 -20.672 1.00 51.56 298 LEU A C 1
ATOM 2351 O O . LEU A 1 298 ? 15.482 5.881 -20.095 1.00 51.56 298 LEU A O 1
ATOM 2355 N N . SER A 1 299 ? 16.713 5.647 -21.964 1.00 54.03 299 SER A N 1
ATOM 2356 C CA . SER A 1 299 ? 15.871 6.394 -22.901 1.00 54.03 299 SER A CA 1
ATOM 2357 C C . SER A 1 299 ? 14.576 5.657 -23.312 1.00 54.03 299 SER A C 1
ATOM 2359 O O . SER A 1 299 ? 13.612 6.322 -23.712 1.00 54.03 299 SER A O 1
ATOM 2361 N N . ASP A 1 300 ? 14.485 4.338 -23.120 1.00 64.12 300 ASP A N 1
ATOM 2362 C CA . ASP A 1 300 ? 13.341 3.505 -23.508 1.00 64.12 300 ASP A CA 1
ATOM 2363 C C . ASP A 1 300 ? 12.205 3.559 -22.455 1.00 64.12 300 ASP A C 1
ATOM 2365 O O . ASP A 1 300 ? 12.406 3.217 -21.290 1.00 64.12 300 ASP A O 1
ATOM 2369 N N . PRO A 1 301 ? 10.971 3.959 -22.825 1.00 65.94 301 PRO A N 1
ATOM 2370 C CA . PRO A 1 301 ? 9.805 3.899 -21.938 1.00 65.94 301 PRO A CA 1
ATOM 2371 C C . PRO A 1 301 ? 9.519 2.522 -21.311 1.00 65.94 301 PRO A C 1
ATOM 2373 O O . PRO A 1 301 ? 8.822 2.461 -20.294 1.00 65.94 301 PRO A O 1
ATOM 2376 N N . LYS A 1 302 ? 10.029 1.428 -21.892 1.00 66.31 302 LYS A N 1
ATOM 2377 C CA . LYS A 1 302 ? 9.905 0.065 -21.348 1.00 66.31 302 LYS A CA 1
ATOM 2378 C C . LYS A 1 302 ? 10.702 -0.158 -20.062 1.00 66.31 302 LYS A C 1
ATOM 2380 O O . LYS A 1 302 ? 10.419 -1.107 -19.345 1.00 66.31 302 LYS A O 1
ATOM 2385 N N . THR A 1 303 ? 11.656 0.715 -19.733 1.00 64.06 303 THR A N 1
ATOM 2386 C CA . THR A 1 303 ? 12.468 0.607 -18.505 1.00 64.06 303 THR A CA 1
ATOM 2387 C C . THR A 1 303 ? 11.834 1.307 -17.308 1.00 64.06 303 THR A C 1
ATOM 2389 O O . THR A 1 303 ? 12.381 1.263 -16.205 1.00 64.06 303 THR A O 1
ATOM 2392 N N . HIS A 1 304 ? 10.710 1.995 -17.518 1.00 73.31 304 HIS A N 1
ATOM 2393 C CA . HIS A 1 304 ? 9.961 2.640 -16.452 1.00 73.31 304 HIS A CA 1
ATOM 2394 C C . HIS A 1 304 ? 9.185 1.587 -15.655 1.00 73.31 304 HIS A C 1
ATOM 2396 O O . HIS A 1 304 ? 8.354 0.874 -16.218 1.00 73.31 304 HIS A O 1
ATOM 2402 N N . ILE A 1 305 ? 9.398 1.545 -14.344 1.00 76.12 305 ILE A N 1
ATOM 2403 C CA . ILE A 1 305 ? 8.892 0.471 -13.486 1.00 76.12 305 ILE A CA 1
ATOM 2404 C C . ILE A 1 305 ? 7.662 0.963 -12.724 1.00 76.12 305 ILE A C 1
ATOM 2406 O O . ILE A 1 305 ? 7.737 1.958 -12.001 1.00 76.12 305 ILE A O 1
ATOM 2410 N N . ASN A 1 306 ? 6.538 0.260 -12.861 1.00 80.88 306 ASN A N 1
ATOM 2411 C CA . ASN A 1 306 ? 5.328 0.551 -12.094 1.00 80.88 306 ASN A CA 1
ATOM 2412 C C . ASN A 1 306 ? 5.464 -0.028 -10.685 1.00 80.88 306 ASN A C 1
ATOM 2414 O O . ASN A 1 306 ? 5.651 -1.233 -10.526 1.00 80.88 306 ASN A O 1
ATOM 2418 N N . ILE A 1 307 ? 5.373 0.824 -9.667 1.00 82.75 307 ILE A N 1
ATOM 2419 C CA . ILE A 1 307 ? 5.469 0.420 -8.266 1.00 82.75 307 ILE A CA 1
ATOM 2420 C C . ILE A 1 307 ? 4.070 0.329 -7.674 1.00 82.75 307 ILE A C 1
ATOM 2422 O O . ILE A 1 307 ? 3.296 1.290 -7.703 1.00 82.75 307 ILE A O 1
ATOM 2426 N N . PHE A 1 308 ? 3.781 -0.819 -7.074 1.00 86.44 308 PHE A N 1
ATOM 2427 C CA . PHE A 1 308 ? 2.496 -1.100 -6.453 1.00 86.44 308 PHE A CA 1
ATOM 2428 C C . PHE A 1 308 ? 2.629 -1.344 -4.954 1.00 86.44 308 PHE A C 1
ATOM 2430 O O . PHE A 1 308 ? 3.702 -1.629 -4.420 1.00 86.44 308 PHE A O 1
ATOM 2437 N N . THR A 1 309 ? 1.497 -1.246 -4.277 1.00 87.62 309 THR A N 1
ATOM 2438 C CA . THR A 1 309 ? 1.315 -1.633 -2.887 1.00 87.62 309 THR A CA 1
ATOM 2439 C C . THR A 1 309 ? 0.070 -2.502 -2.803 1.00 87.62 309 THR A C 1
ATOM 2441 O O . THR A 1 309 ? -0.960 -2.148 -3.362 1.00 87.62 309 THR A O 1
ATOM 2444 N N . THR A 1 310 ? 0.138 -3.619 -2.091 1.00 88.19 310 THR A N 1
ATOM 2445 C CA . THR A 1 310 ? -1.017 -4.497 -1.880 1.00 88.19 310 THR A CA 1
ATOM 2446 C C . THR A 1 310 ? -1.429 -4.434 -0.421 1.00 88.19 310 THR A C 1
ATOM 2448 O O . THR A 1 310 ? -0.663 -4.818 0.453 1.00 88.19 310 THR A O 1
ATOM 2451 N N . LEU A 1 311 ? -2.631 -3.952 -0.134 1.00 89.06 311 LEU A N 1
ATOM 2452 C CA . LEU A 1 311 ? -3.173 -3.852 1.214 1.00 89.06 311 LEU A CA 1
ATOM 2453 C C . LEU A 1 311 ? -4.066 -5.056 1.526 1.00 89.06 311 LEU A C 1
ATOM 2455 O O . LEU A 1 311 ? -5.091 -5.252 0.871 1.00 89.06 311 LEU A O 1
ATOM 2459 N N . LYS A 1 312 ? -3.712 -5.833 2.553 1.00 87.19 312 LYS A N 1
ATOM 2460 C CA . LYS A 1 312 ? -4.568 -6.919 3.048 1.00 87.19 312 LYS A CA 1
ATOM 2461 C C . LYS A 1 312 ? -5.738 -6.351 3.854 1.00 87.19 312 LYS A C 1
ATOM 2463 O O . LYS A 1 312 ? -5.519 -5.652 4.844 1.00 87.19 312 LYS A O 1
ATOM 2468 N N . LEU A 1 313 ? -6.966 -6.670 3.451 1.00 79.00 313 LEU A N 1
ATOM 2469 C CA . LEU A 1 313 ? -8.205 -6.284 4.132 1.00 79.00 313 LEU A CA 1
ATOM 2470 C C . LEU A 1 313 ? -9.090 -7.523 4.303 1.00 79.00 313 LEU A C 1
ATOM 2472 O O . LEU A 1 313 ? -9.690 -8.008 3.341 1.00 79.00 313 LEU A O 1
ATOM 2476 N N . GLY A 1 314 ? -9.143 -8.050 5.530 1.00 75.62 314 GLY A N 1
ATOM 2477 C CA . GLY A 1 314 ? -9.837 -9.302 5.831 1.00 75.62 314 GLY A CA 1
ATOM 2478 C C . GLY A 1 314 ? -9.317 -10.454 4.964 1.00 75.62 314 GLY A C 1
ATOM 2479 O O . GLY A 1 314 ? -8.117 -10.719 4.916 1.00 75.62 314 GLY A O 1
ATOM 2480 N N . GLY A 1 315 ? -10.226 -11.120 4.247 1.00 71.12 315 GLY A N 1
ATOM 2481 C CA . GLY A 1 315 ? -9.905 -12.231 3.342 1.00 71.12 315 GLY A CA 1
ATOM 2482 C C . GLY A 1 315 ? -9.454 -11.833 1.929 1.00 71.12 315 GLY A C 1
ATOM 2483 O O . GLY A 1 315 ? -9.333 -12.714 1.080 1.00 71.12 315 GLY A O 1
ATOM 2484 N N . ALA A 1 316 ? -9.254 -10.544 1.640 1.00 75.19 316 ALA A N 1
ATOM 2485 C CA . ALA A 1 316 ? -8.963 -10.060 0.292 1.00 75.19 316 ALA A CA 1
ATOM 2486 C C . ALA A 1 316 ? -7.826 -9.021 0.247 1.00 75.19 316 ALA A C 1
ATOM 2488 O O . ALA A 1 316 ? -7.351 -8.533 1.273 1.00 75.19 316 ALA A O 1
ATOM 2489 N N . ASN A 1 317 ? -7.378 -8.694 -0.969 1.00 83.50 317 ASN A N 1
ATOM 2490 C CA . ASN A 1 317 ? -6.248 -7.804 -1.227 1.00 83.50 317 ASN A CA 1
ATOM 2491 C C . ASN A 1 317 ? -6.689 -6.618 -2.086 1.00 83.50 317 ASN A C 1
ATOM 2493 O O . ASN A 1 317 ? -7.207 -6.808 -3.185 1.00 83.50 317 ASN A O 1
ATOM 2497 N N . LEU A 1 318 ? -6.445 -5.403 -1.604 1.00 84.12 318 LEU A N 1
ATOM 2498 C CA . LEU A 1 318 ? -6.626 -4.178 -2.371 1.00 84.12 318 LEU A CA 1
ATOM 2499 C C . LEU A 1 318 ? -5.280 -3.762 -2.959 1.00 84.12 318 LEU A C 1
ATOM 2501 O O . LEU A 1 318 ? -4.365 -3.390 -2.227 1.00 84.12 318 LEU A O 1
ATOM 2505 N N . LEU A 1 319 ? -5.158 -3.813 -4.278 1.00 85.81 319 LEU A N 1
ATOM 2506 C CA . LEU A 1 319 ? -4.013 -3.229 -4.962 1.00 85.81 319 LEU A CA 1
ATOM 2507 C C . LEU A 1 319 ? -4.140 -1.700 -4.915 1.00 85.81 319 LEU A C 1
ATOM 2509 O O . LEU A 1 319 ? -5.236 -1.163 -5.011 1.00 85.81 319 LEU A O 1
ATOM 2513 N N . LEU A 1 320 ? -3.021 -1.011 -4.739 1.00 84.88 320 LEU A N 1
ATOM 2514 C CA . LEU A 1 320 ? -2.879 0.437 -4.754 1.00 84.88 320 LEU A CA 1
ATOM 2515 C C . LEU A 1 320 ? -1.686 0.752 -5.647 1.00 84.88 320 LEU A C 1
ATOM 2517 O O . LEU A 1 320 ? -0.608 0.172 -5.488 1.00 84.88 320 LEU A O 1
ATOM 2521 N N . TYR A 1 321 ? -1.855 1.672 -6.584 1.00 82.75 321 TYR A N 1
ATOM 2522 C CA . TYR A 1 321 ? -0.740 2.134 -7.388 1.00 82.75 321 TYR A CA 1
ATOM 2523 C C . TYR A 1 321 ? -0.029 3.264 -6.674 1.00 82.75 321 TYR A C 1
ATOM 2525 O O . TYR A 1 321 ? -0.652 4.202 -6.178 1.00 82.75 321 TYR A O 1
ATOM 2533 N N . THR A 1 322 ? 1.288 3.124 -6.576 1.00 81.56 322 THR A N 1
ATOM 2534 C CA . THR A 1 322 ? 2.100 4.063 -5.818 1.00 81.56 322 THR A CA 1
ATOM 2535 C C . THR A 1 322 ? 2.615 5.146 -6.750 1.00 81.56 322 THR A C 1
ATOM 2537 O O . THR A 1 322 ? 2.354 6.319 -6.518 1.00 81.56 322 THR A O 1
ATOM 2540 N N . PHE A 1 323 ? 3.360 4.752 -7.785 1.00 76.69 323 PHE A N 1
ATOM 2541 C CA . PHE A 1 323 ? 3.902 5.631 -8.823 1.00 76.69 323 PHE A CA 1
ATOM 2542 C C . PHE A 1 323 ? 4.646 4.815 -9.885 1.00 76.69 323 PHE A C 1
ATOM 2544 O O . PHE A 1 323 ? 4.991 3.650 -9.662 1.00 76.69 323 PHE A O 1
ATOM 2551 N N . ARG A 1 324 ? 4.986 5.461 -11.004 1.00 78.06 324 ARG A N 1
ATOM 2552 C CA . ARG A 1 324 ? 5.944 4.943 -11.978 1.00 78.06 324 ARG A CA 1
ATOM 2553 C C . ARG A 1 324 ? 7.305 5.559 -11.743 1.00 78.06 324 ARG A C 1
ATOM 2555 O O . ARG A 1 324 ? 7.494 6.773 -11.872 1.00 78.06 324 ARG A O 1
ATOM 2562 N N . PHE A 1 325 ? 8.269 4.711 -11.426 1.00 72.25 325 PHE A N 1
ATOM 2563 C CA . PHE A 1 325 ? 9.647 5.140 -11.311 1.00 72.25 325 PHE A CA 1
ATOM 2564 C C . PHE A 1 325 ? 10.245 5.347 -12.704 1.00 72.25 325 PHE A C 1
ATOM 2566 O O . PHE A 1 325 ? 10.337 4.407 -13.502 1.00 72.25 325 PHE A O 1
ATOM 2573 N N . ASN A 1 326 ? 10.669 6.580 -12.984 1.00 66.44 326 ASN A N 1
ATOM 2574 C CA . ASN A 1 326 ? 11.418 6.907 -14.185 1.00 66.44 326 ASN A CA 1
ATOM 2575 C C . ASN A 1 326 ? 12.924 6.859 -13.897 1.00 66.44 326 ASN A C 1
ATOM 2577 O O . ASN A 1 326 ? 13.481 7.732 -13.236 1.00 66.44 326 ASN A O 1
ATOM 2581 N N . SER A 1 327 ? 13.617 5.881 -14.471 1.00 54.34 327 SER A N 1
ATOM 2582 C CA . SER A 1 327 ? 15.060 5.706 -14.295 1.00 54.34 327 SER A CA 1
ATOM 2583 C C . SER A 1 327 ? 15.933 6.778 -14.987 1.00 54.34 327 SER A C 1
ATOM 2585 O O . SER A 1 327 ? 17.158 6.692 -14.898 1.00 54.34 327 SER A O 1
ATOM 2587 N N . LYS A 1 328 ? 15.340 7.770 -15.682 1.00 50.41 328 LYS A N 1
ATOM 2588 C CA . LYS A 1 328 ? 16.027 8.780 -16.524 1.00 50.41 328 LYS A CA 1
ATOM 2589 C C . LYS A 1 328 ? 16.612 9.999 -15.816 1.00 50.41 328 LYS A C 1
ATOM 2591 O O . LYS A 1 328 ? 17.450 10.665 -16.419 1.00 50.41 328 LYS A O 1
ATOM 2596 N N . GLN A 1 329 ? 16.147 10.388 -14.631 1.00 42.88 329 GLN A N 1
ATOM 2597 C CA . GLN A 1 329 ? 16.622 11.646 -14.040 1.00 42.88 329 GLN A CA 1
ATOM 2598 C C . GLN A 1 329 ? 18.090 11.522 -13.561 1.00 42.88 329 GLN A C 1
ATOM 2600 O O . GLN A 1 329 ? 18.646 10.424 -13.432 1.00 42.88 329 GLN A O 1
ATOM 2605 N N . THR A 1 330 ? 18.767 12.650 -13.324 1.00 39.97 330 THR A N 1
ATOM 2606 C CA . THR A 1 330 ? 20.158 12.656 -12.842 1.00 39.97 330 THR A CA 1
ATOM 2607 C C . THR A 1 330 ? 20.181 12.302 -11.363 1.00 39.97 330 THR A C 1
ATOM 2609 O O . THR A 1 330 ? 19.760 13.079 -10.513 1.00 39.97 330 THR A O 1
ATOM 2612 N N . LEU A 1 331 ? 20.646 11.105 -11.044 1.00 37.72 331 LEU A N 1
ATOM 2613 C CA . LEU A 1 331 ? 20.728 10.620 -9.671 1.00 37.72 331 LEU A CA 1
ATOM 2614 C C . LEU A 1 331 ? 21.987 11.142 -8.975 1.00 37.72 331 LEU A C 1
ATOM 2616 O O . LEU A 1 331 ? 23.076 11.126 -9.552 1.00 37.72 331 LEU A O 1
ATOM 2620 N N . VAL A 1 332 ? 21.832 11.544 -7.716 1.00 36.31 332 VAL A N 1
ATOM 2621 C CA . VAL A 1 332 ? 22.924 12.047 -6.880 1.00 36.31 332 VAL A CA 1
ATOM 2622 C C . VAL A 1 332 ? 23.713 10.859 -6.303 1.00 36.31 332 VAL A C 1
ATOM 2624 O O . VAL A 1 332 ? 23.105 9.983 -5.679 1.00 36.31 332 VAL A O 1
ATOM 2627 N N . PRO A 1 333 ? 25.044 10.783 -6.499 1.00 36.19 333 PRO A N 1
ATOM 2628 C CA . PRO A 1 333 ? 25.900 9.846 -5.774 1.00 36.19 333 PRO A CA 1
ATOM 2629 C C . PRO A 1 333 ? 25.817 10.163 -4.281 1.00 36.19 333 PRO A C 1
ATOM 2631 O O . PRO A 1 333 ? 26.143 11.282 -3.891 1.00 36.19 333 PRO A O 1
ATOM 2634 N N . LEU A 1 334 ? 25.374 9.219 -3.446 1.00 36.97 334 LEU A N 1
ATOM 2635 C CA . LEU A 1 334 ? 25.298 9.492 -2.007 1.00 36.97 334 LEU A CA 1
ATOM 2636 C C . LEU A 1 334 ? 26.633 9.373 -1.273 1.00 36.97 334 LEU A C 1
ATOM 2638 O O . LEU A 1 334 ? 26.694 9.842 -0.152 1.00 36.97 334 LEU A O 1
ATOM 2642 N N . GLU A 1 335 ? 27.674 8.803 -1.877 1.00 37.12 335 GLU A N 1
ATOM 2643 C CA . GLU A 1 335 ? 29.060 8.781 -1.382 1.00 37.12 335 GLU A CA 1
ATOM 2644 C C . GLU A 1 335 ? 29.910 7.991 -2.402 1.00 37.12 335 GLU A C 1
ATOM 2646 O O . GLU A 1 335 ? 29.366 7.120 -3.097 1.00 37.12 335 GLU A O 1
ATOM 2651 N N . PRO A 1 336 ? 31.225 8.249 -2.547 1.00 34.84 336 PRO A N 1
ATOM 2652 C CA . PRO A 1 336 ? 32.103 7.240 -3.123 1.00 34.84 336 PRO A CA 1
ATOM 2653 C C . PRO A 1 336 ? 32.061 6.015 -2.206 1.00 34.84 336 PRO A C 1
ATOM 2655 O O . PRO A 1 336 ? 32.154 6.154 -0.988 1.00 34.84 336 PRO A O 1
ATOM 2658 N N . ALA A 1 337 ? 31.914 4.818 -2.778 1.00 34.66 337 ALA A N 1
ATOM 2659 C CA . ALA A 1 337 ? 32.097 3.586 -2.022 1.00 34.66 337 ALA A CA 1
ATOM 2660 C C . ALA A 1 337 ? 33.447 3.684 -1.298 1.00 34.66 337 ALA A C 1
ATOM 2662 O O . ALA A 1 337 ? 34.490 3.776 -1.950 1.00 34.66 337 ALA A O 1
ATOM 2663 N N . ASN A 1 338 ? 33.433 3.737 0.037 1.00 33.06 338 ASN A N 1
ATOM 2664 C CA . ASN A 1 338 ? 34.668 3.734 0.804 1.00 33.06 338 ASN A CA 1
ATOM 2665 C C . ASN A 1 338 ? 35.421 2.460 0.423 1.00 33.06 338 ASN A C 1
ATOM 2667 O O . ASN A 1 338 ? 34.958 1.350 0.692 1.00 33.06 338 ASN A O 1
ATOM 2671 N N . THR A 1 339 ? 36.594 2.629 -0.187 1.00 38.53 339 THR A N 1
ATOM 2672 C CA . THR A 1 339 ? 37.469 1.572 -0.718 1.00 38.53 339 THR A CA 1
ATOM 2673 C C . THR A 1 339 ? 37.953 0.564 0.330 1.00 38.53 339 THR A C 1
ATOM 2675 O O . THR A 1 339 ? 38.759 -0.303 0.015 1.00 38.53 339 THR A O 1
ATOM 2678 N N . GLN A 1 340 ? 37.493 0.659 1.579 1.00 35.38 340 GLN A N 1
ATOM 2679 C CA . GLN A 1 340 ? 37.917 -0.200 2.682 1.00 35.38 340 GLN A CA 1
ATOM 2680 C C . GLN A 1 340 ? 36.771 -0.805 3.510 1.00 35.38 340 GLN A C 1
ATOM 2682 O O . GLN A 1 340 ? 37.056 -1.590 4.407 1.00 35.38 340 GLN A O 1
ATOM 2687 N N . GLY A 1 341 ? 35.499 -0.505 3.214 1.00 29.52 341 GLY A N 1
ATOM 2688 C CA . GLY A 1 341 ? 34.354 -1.027 3.986 1.00 29.52 341 GLY A CA 1
ATOM 2689 C C . GLY A 1 341 ? 33.330 -1.810 3.164 1.00 29.52 341 GLY A C 1
ATOM 2690 O O . GLY A 1 341 ? 32.827 -2.824 3.633 1.00 29.52 341 GLY A O 1
ATOM 2691 N N . ASP A 1 342 ? 33.101 -1.394 1.916 1.00 32.84 342 ASP A N 1
ATOM 2692 C CA . ASP A 1 342 ? 32.137 -2.016 0.995 1.00 32.84 342 ASP A CA 1
ATOM 2693 C C . ASP A 1 342 ? 32.835 -2.813 -0.114 1.00 32.84 342 ASP A C 1
ATOM 2695 O O . ASP A 1 342 ? 32.327 -2.973 -1.228 1.00 32.84 342 ASP A O 1
ATOM 2699 N N . ALA A 1 343 ? 34.011 -3.367 0.193 1.00 28.45 343 ALA A N 1
ATOM 2700 C CA . ALA A 1 343 ? 34.460 -4.540 -0.529 1.00 28.45 343 ALA A CA 1
ATOM 2701 C C . ALA A 1 343 ? 33.467 -5.653 -0.189 1.00 28.45 343 ALA A C 1
ATOM 2703 O O . ALA A 1 343 ? 33.603 -6.351 0.818 1.00 28.45 343 ALA A O 1
ATOM 2704 N N . ILE A 1 344 ? 32.469 -5.852 -1.052 1.00 33.25 344 ILE A N 1
ATOM 2705 C CA . ILE A 1 344 ? 31.938 -7.195 -1.205 1.00 33.25 344 ILE A CA 1
ATOM 2706 C C . ILE A 1 344 ? 33.181 -8.037 -1.486 1.00 33.25 344 ILE A C 1
ATOM 2708 O O . ILE A 1 344 ? 33.803 -7.901 -2.541 1.00 33.25 344 ILE A O 1
ATOM 2712 N N . LYS A 1 345 ? 33.570 -8.879 -0.526 1.00 29.61 345 LYS A N 1
ATOM 2713 C CA . LYS A 1 345 ? 34.331 -10.090 -0.812 1.00 29.61 345 LYS A CA 1
ATOM 2714 C C . LYS A 1 345 ? 33.443 -10.940 -1.725 1.00 29.61 345 LYS A C 1
ATOM 2716 O O . LYS A 1 345 ? 32.828 -11.914 -1.300 1.00 29.61 345 LYS A O 1
ATOM 2721 N N . LEU A 1 346 ? 33.313 -10.526 -2.982 1.00 29.97 346 LEU A N 1
ATOM 2722 C CA . LEU A 1 346 ? 33.030 -11.433 -4.069 1.00 29.97 346 LEU A CA 1
ATOM 2723 C C . LEU A 1 346 ? 34.318 -12.239 -4.170 1.00 29.97 346 LEU A C 1
ATOM 2725 O O . LEU A 1 346 ? 35.309 -11.770 -4.720 1.00 29.97 346 LEU A O 1
ATOM 2729 N N . PHE A 1 347 ? 34.261 -13.413 -3.545 1.00 27.39 347 PHE A N 1
ATOM 2730 C CA . PHE A 1 347 ? 35.290 -14.446 -3.489 1.00 27.39 347 PHE A CA 1
ATOM 2731 C C . PHE A 1 347 ? 36.429 -14.167 -2.493 1.00 27.39 347 PHE A C 1
ATOM 2733 O O . PHE A 1 347 ? 37.247 -13.265 -2.652 1.00 27.39 347 PHE A O 1
ATOM 2740 N N . GLU A 1 348 ? 36.500 -14.993 -1.443 1.00 23.11 348 GLU A N 1
ATOM 2741 C CA . GLU A 1 348 ? 37.761 -15.209 -0.735 1.00 23.11 348 GLU A CA 1
ATOM 2742 C C . GLU A 1 348 ? 38.683 -16.027 -1.643 1.00 23.11 348 GLU A C 1
ATOM 2744 O O . GLU A 1 348 ? 38.343 -17.139 -2.046 1.00 23.11 348 GLU A O 1
ATOM 2749 N N . LEU A 1 349 ? 39.848 -15.464 -1.963 1.00 25.28 349 LEU A N 1
ATOM 2750 C CA . LEU A 1 349 ? 40.988 -16.221 -2.470 1.00 25.28 349 LEU A CA 1
ATOM 2751 C C . LEU A 1 349 ? 41.437 -17.208 -1.381 1.00 25.28 349 LEU A C 1
ATOM 2753 O O . LEU A 1 349 ? 41.728 -16.791 -0.258 1.00 25.28 349 LEU A O 1
ATOM 2757 N N . LYS A 1 350 ? 41.510 -18.495 -1.725 1.00 31.72 350 LYS A N 1
ATOM 2758 C CA . LYS A 1 350 ? 42.452 -19.427 -1.100 1.00 31.72 350 LYS A CA 1
ATOM 2759 C C . LYS A 1 350 ? 43.616 -19.650 -2.042 1.00 31.72 350 LYS A C 1
ATOM 2761 O O . LYS A 1 350 ? 43.338 -19.819 -3.251 1.00 31.72 350 LYS A O 1
#

Secondary structure (DSSP, 8-state):
--PPPP-----PPPPPHHHHHHHHHHHHHT----SSEEEEEEEEE-SSS-EEEEEEEEE-TTS-EEEEEEETTEEEEEETTT-EEE-TT-HHHHHHHHHH-GGGEEEEEEE-----TTTEEEEEEEEEEETTEEEEEEEEEESSS--EEEEEEETTT--EEEEEEEEEETTEEEEEEEEEEEEE-TTS-EEEEEEEEEEEEEEEEE--STT-EEEEEEEEEEEEEEEETTT---TTSPP-----SSSSPPP----------------PPP-------PPPSSHHHHHHHHHHHS---TTSGGGPEEEEEEEEETTEEEEEEEEEE-TTS-PPB-----TTT----SS---

Foldseek 3Di:
DDDDDDPPPPPPDQDDPQVLLVLLQVLLLPFDDFQKWWKKKWKAWDAQDGWIKIKIKIAHNVRKIKIWIDTPHDTDIDIPVQADEDWQVPLLVQLVCCLPQLLRYEYEFEADPRDHPVFWDWDDWDFDDDPNATWIKTAIDTPPPHFWGIFTAHPPRSYGQKTWTWTQTNFFIKTWMWGWDWDQDPVRDTHIDTQKIKIFTWGFDQDPPQRQTFIGTTIMIMGMDMDDPVPPPDPPDDTDDDPPPPDDPDDPDPDDDDDDDDDDDDDDDDDDDDPDPDDAPDSSVVSVVSCNVSPDPLPDPSNWYWYWYWYDRNPDIDIDTGDIDRPPGDTDRPDNPPPPPPPPCSDDDD

pLDDT: mean 70.09, std 22.02, range [23.11, 96.62]

Radius of gyration: 24.01 Å; chains: 1; bounding box: 79×43×72 Å